Protein AF-A0A929JAZ1-F1 (afdb_monomer_lite)

Sequence (199 aa):
QKKNCSIKEEVPELFFTPDLMGYGWVFRKGDYLNIGLGREDKSKLSTHVKAFCQYLTEQGKIPSDITAKYNGHAYLLYNHAVRQMVADNVLLIGDSAGLAYPQSGEGIRPAIESAILAADVIRDCAGTYSSDTLQAYNEAMELRFGKRLPGPDTMERLPMFVKRIFASQLMKTHWFTKNVVTDKWFLQTHQKPMPAIDT

Radius of gyration: 19.96 Å; chains: 1; bounding box: 44×39×53 Å

Foldseek 3Di:
DPPQAPDDQVDKDWAADLLNQWIWIWHDDPVDIDTAIDGPDPPPRVVVSVVVVVVCCVVSNDPPPDPDDDDDDDFAAQLRDCDPQAAQVGGDAFRRRRHQHPQHSDTPQRRVVLVVLQVVLVVVCVPGRGRVSSVVSVVVCCVQVNDNDRDDDPVSPDDSVVVSVVVVVLVVDPCCCPVPVPCCRPVVVVHDDDDDDPD

Structure (mmCIF, N/CA/C/O backbone):
data_AF-A0A929JAZ1-F1
#
_entry.id   AF-A0A929JAZ1-F1
#
loop_
_atom_site.group_PDB
_atom_site.id
_atom_site.type_symbol
_atom_site.label_atom_id
_atom_site.label_alt_id
_atom_site.label_comp_id
_atom_site.label_asym_id
_atom_site.label_entity_id
_atom_site.label_seq_id
_atom_site.pdbx_PDB_ins_code
_atom_site.Cartn_x
_atom_site.Cartn_y
_atom_site.Cartn_z
_atom_site.occupancy
_atom_site.B_iso_or_equiv
_atom_site.auth_seq_id
_atom_site.auth_comp_id
_atom_site.auth_asym_id
_atom_site.auth_atom_id
_atom_site.pdbx_PDB_model_num
ATOM 1 N N . GLN A 1 1 ? -17.621 -20.096 13.700 1.00 57.03 1 GLN A N 1
ATOM 2 C CA . GLN A 1 1 ? -17.411 -18.654 13.426 1.00 57.03 1 GLN A CA 1
ATOM 3 C C . GLN A 1 1 ? -18.703 -17.870 13.114 1.00 57.03 1 GLN A C 1
ATOM 5 O O . GLN A 1 1 ? -18.806 -16.733 13.551 1.00 57.03 1 GLN A O 1
ATOM 10 N N . LYS A 1 2 ? -19.729 -18.443 12.452 1.00 56.00 2 LYS A N 1
ATOM 11 C CA . LYS A 1 2 ? -20.962 -17.717 12.047 1.00 56.00 2 LYS A CA 1
ATOM 12 C C . LYS A 1 2 ? -21.822 -17.118 13.179 1.00 56.00 2 LYS A C 1
ATOM 14 O O . LYS A 1 2 ? -22.400 -16.056 12.988 1.00 56.00 2 LYS A O 1
ATOM 19 N N . LYS A 1 3 ? -21.939 -17.785 14.338 1.00 59.84 3 LYS A N 1
ATOM 20 C CA . LYS A 1 3 ? -22.991 -17.461 15.327 1.00 59.84 3 LYS A CA 1
ATOM 21 C C . LYS A 1 3 ? -22.833 -16.120 16.061 1.00 59.84 3 LYS A C 1
ATOM 23 O O . LYS A 1 3 ? -23.845 -15.630 16.529 1.00 59.84 3 LYS A O 1
ATOM 28 N N . ASN A 1 4 ? -21.647 -15.503 16.091 1.00 70.69 4 ASN A N 1
ATOM 29 C CA . ASN A 1 4 ? -21.378 -14.278 16.869 1.00 70.69 4 ASN A CA 1
ATOM 30 C C . ASN A 1 4 ? -20.487 -13.257 16.121 1.00 70.69 4 ASN A C 1
ATOM 32 O O . ASN A 1 4 ? -19.682 -12.568 16.739 1.00 70.69 4 ASN A O 1
ATOM 36 N N . CYS A 1 5 ? -20.572 -13.180 14.788 1.00 82.19 5 CYS A N 1
ATOM 37 C CA . CYS A 1 5 ? -19.839 -12.172 14.012 1.00 82.19 5 CYS A CA 1
ATOM 38 C C . CYS A 1 5 ? -20.790 -11.080 13.509 1.00 82.19 5 CYS A C 1
ATOM 40 O O . CYS A 1 5 ? -21.692 -11.366 12.718 1.00 82.19 5 CYS A O 1
ATOM 42 N N . SER A 1 6 ? -20.569 -9.838 13.948 1.00 89.50 6 SER A N 1
ATOM 43 C CA . SER A 1 6 ? -21.376 -8.674 13.549 1.00 89.50 6 SER A CA 1
ATOM 44 C C . SER A 1 6 ? -20.885 -7.988 12.268 1.00 89.50 6 SER A C 1
ATOM 46 O O . SER A 1 6 ? -21.604 -7.158 11.712 1.00 89.50 6 SER A O 1
ATOM 48 N N . ILE A 1 7 ? -19.703 -8.361 11.764 1.00 90.00 7 ILE A N 1
ATOM 49 C CA . ILE A 1 7 ? -19.150 -7.840 10.507 1.00 90.00 7 ILE A CA 1
ATOM 50 C C . ILE A 1 7 ? -20.021 -8.295 9.333 1.00 90.00 7 ILE A C 1
ATOM 52 O O . ILE A 1 7 ? -20.346 -9.483 9.209 1.00 90.00 7 ILE A O 1
ATOM 56 N N . LYS A 1 8 ? -20.386 -7.352 8.461 1.00 90.75 8 LYS A N 1
ATOM 57 C CA . LYS A 1 8 ? -21.150 -7.609 7.232 1.00 90.75 8 LYS A CA 1
ATOM 58 C C . LYS A 1 8 ? -20.209 -8.029 6.101 1.00 90.75 8 LYS A C 1
ATOM 60 O O . LYS A 1 8 ? -19.094 -7.537 6.016 1.00 90.75 8 LYS A O 1
ATOM 65 N N . GLU A 1 9 ? -20.666 -8.915 5.220 1.00 87.81 9 GLU A N 1
ATOM 66 C CA . GLU A 1 9 ? -19.857 -9.415 4.090 1.00 87.81 9 GLU A CA 1
ATOM 67 C C . GLU A 1 9 ? -19.545 -8.323 3.058 1.00 87.81 9 GLU A C 1
ATOM 69 O O . GLU A 1 9 ? -18.425 -8.227 2.573 1.00 87.81 9 GLU A O 1
ATOM 74 N N . GLU A 1 10 ? -20.508 -7.440 2.808 1.00 87.62 10 GLU A N 1
ATOM 75 C CA . GLU A 1 10 ? -20.411 -6.338 1.839 1.00 87.62 10 GLU A CA 1
ATOM 76 C C . GLU A 1 10 ? -19.551 -5.157 2.325 1.00 87.62 10 GLU A C 1
ATOM 78 O O . GLU A 1 10 ? -19.227 -4.260 1.550 1.00 87.62 10 GLU A O 1
ATOM 83 N N . VAL A 1 11 ? -19.227 -5.094 3.624 1.00 90.31 11 VAL A N 1
ATOM 84 C CA . VAL A 1 11 ? -18.635 -3.895 4.235 1.00 90.31 11 VAL A CA 1
ATOM 85 C C . VAL A 1 11 ? -17.364 -4.254 5.000 1.00 90.31 11 VAL A C 1
ATOM 87 O O . VAL A 1 11 ? -17.442 -4.687 6.152 1.00 90.31 11 VAL A O 1
ATOM 90 N N . PRO A 1 12 ? -16.187 -4.038 4.388 1.00 91.56 12 PRO A N 1
ATOM 91 C CA . PRO A 1 12 ? -14.914 -4.035 5.092 1.00 91.56 12 PRO A CA 1
ATOM 92 C C . PRO A 1 12 ? -14.934 -3.072 6.282 1.00 91.56 12 PRO A C 1
ATOM 94 O O . PRO A 1 12 ? -15.288 -1.903 6.129 1.00 91.56 12 PRO A O 1
ATOM 97 N N . GLU A 1 13 ? -14.511 -3.534 7.458 1.00 94.06 13 GLU A N 1
ATOM 98 C CA . GLU A 1 13 ? -14.330 -2.656 8.616 1.00 94.06 13 GLU A CA 1
ATOM 99 C C . GLU A 1 13 ? -12.845 -2.357 8.841 1.00 94.06 13 GLU A C 1
ATOM 101 O O . GLU A 1 13 ? -12.011 -3.266 8.867 1.00 94.06 13 GLU A O 1
ATOM 106 N N . LEU A 1 14 ? -12.523 -1.072 9.016 1.00 93.50 14 LEU A N 1
ATOM 107 C CA . LEU A 1 14 ? -11.174 -0.563 9.261 1.00 93.50 14 LEU A CA 1
ATOM 108 C C . LEU A 1 14 ? -11.098 0.073 10.654 1.00 93.50 14 LEU A C 1
ATOM 110 O O . LEU A 1 14 ? -11.978 0.839 11.048 1.00 93.50 14 LEU A O 1
ATOM 114 N N . PHE A 1 15 ? -10.024 -0.216 11.385 1.00 93.19 15 PHE A N 1
ATOM 115 C CA . PHE A 1 15 ? -9.827 0.170 12.782 1.00 93.19 15 PHE A CA 1
ATOM 116 C C . PHE A 1 15 ? -8.476 0.864 12.954 1.00 93.19 15 PHE A C 1
ATOM 118 O O . PHE A 1 15 ? -7.440 0.213 13.049 1.00 93.19 15 PHE A O 1
ATOM 125 N N . PHE A 1 16 ? -8.468 2.192 13.011 1.00 90.62 16 PHE A N 1
ATOM 126 C CA . PHE A 1 16 ? -7.230 2.959 13.176 1.00 90.62 16 PHE A CA 1
ATOM 127 C C . PHE A 1 16 ? -6.675 2.839 14.595 1.00 90.62 16 PHE A C 1
ATOM 129 O O . PHE A 1 16 ? -7.421 2.903 15.575 1.00 90.62 16 PHE A O 1
ATOM 136 N N . THR A 1 17 ? -5.356 2.680 14.716 1.00 88.44 17 THR A N 1
ATOM 137 C CA . THR A 1 17 ? -4.719 2.557 16.027 1.00 88.44 17 THR A CA 1
ATOM 138 C C . THR A 1 17 ? -4.684 3.918 16.745 1.00 88.44 17 THR A C 1
ATOM 140 O O . THR A 1 17 ? -4.466 4.952 16.110 1.00 88.44 17 THR A O 1
ATOM 143 N N . PRO A 1 18 ? -4.855 3.975 18.081 1.00 83.94 18 PRO A N 1
ATOM 144 C CA . PRO A 1 18 ? -4.857 5.247 18.822 1.00 83.94 18 PRO A CA 1
ATOM 145 C C . PRO A 1 18 ? -3.535 6.032 18.786 1.00 83.94 18 PRO A C 1
ATOM 147 O O . PRO A 1 18 ? -3.503 7.218 19.132 1.00 83.94 18 PRO A O 1
ATOM 150 N N . ASP A 1 19 ? -2.437 5.358 18.448 1.00 84.69 19 ASP A N 1
ATOM 151 C CA . ASP A 1 19 ? -1.101 5.927 18.252 1.00 84.69 19 ASP A CA 1
ATOM 152 C C . ASP A 1 19 ? -0.867 6.417 16.812 1.00 84.69 19 ASP A C 1
ATOM 154 O O . ASP A 1 19 ? 0.155 7.050 16.561 1.00 84.69 19 ASP A O 1
ATOM 158 N N . LEU A 1 20 ? -1.826 6.188 15.901 1.00 83.50 20 LEU A N 1
ATOM 159 C CA . LEU A 1 20 ? -1.768 6.524 14.474 1.00 83.50 20 LEU A CA 1
ATOM 160 C C . LEU A 1 20 ? -0.591 5.884 13.728 1.00 83.50 20 LEU A C 1
ATOM 162 O O . LEU A 1 20 ? -0.208 6.363 12.667 1.00 83.50 20 LEU A O 1
ATOM 166 N N . MET A 1 21 ? -0.025 4.807 14.273 1.00 84.44 21 MET A N 1
ATOM 167 C CA . MET A 1 21 ? 1.073 4.075 13.637 1.00 84.44 21 MET A CA 1
ATOM 168 C C . MET A 1 21 ? 0.594 3.019 12.640 1.00 84.44 21 MET A C 1
ATOM 170 O O . MET A 1 21 ? 1.414 2.325 12.043 1.00 84.44 21 MET A O 1
ATOM 174 N N . GLY A 1 22 ? -0.721 2.856 12.489 1.00 88.25 22 GLY A N 1
ATOM 175 C CA . GLY A 1 22 ? -1.301 1.906 11.560 1.00 88.25 22 GLY A CA 1
ATOM 176 C C . GLY A 1 22 ? -2.808 1.746 11.713 1.00 88.25 22 GLY A C 1
ATOM 177 O O . GLY A 1 22 ? -3.500 2.553 12.343 1.00 88.25 22 GLY A O 1
ATOM 178 N N . TYR A 1 23 ? -3.326 0.672 11.132 1.00 92.44 23 TYR A N 1
ATOM 179 C CA . TYR A 1 23 ? -4.733 0.313 11.228 1.00 92.44 23 TYR A CA 1
ATOM 180 C C . TYR A 1 23 ? -4.920 -1.200 11.079 1.00 92.44 23 TYR A C 1
ATOM 182 O O . TYR A 1 23 ? -4.142 -1.901 10.425 1.00 92.44 23 TYR A O 1
ATOM 190 N N . GLY A 1 24 ? -5.949 -1.714 11.741 1.00 93.81 24 GLY A N 1
ATOM 191 C CA . GLY A 1 24 ? -6.433 -3.074 11.593 1.00 93.81 24 GLY A CA 1
ATOM 192 C C . GLY A 1 24 ? -7.593 -3.146 10.618 1.00 93.81 24 GLY A C 1
ATOM 193 O O . GLY A 1 24 ? -8.282 -2.155 10.373 1.00 93.81 24 GLY A O 1
ATOM 194 N N . TRP A 1 25 ? -7.834 -4.329 10.075 1.00 94.69 25 TRP A N 1
ATOM 195 C CA . TRP A 1 25 ? -8.965 -4.579 9.195 1.00 94.69 25 TRP A CA 1
ATOM 196 C C . TRP A 1 25 ? -9.649 -5.893 9.541 1.00 94.69 25 TRP A C 1
ATOM 198 O O . TRP A 1 25 ? -9.024 -6.825 10.056 1.00 94.69 25 TRP A O 1
ATOM 208 N N . VAL A 1 26 ? -10.941 -5.958 9.228 1.00 93.75 26 VAL A N 1
ATOM 209 C CA . VAL A 1 26 ? -11.717 -7.195 9.243 1.00 93.75 26 VAL A CA 1
ATOM 210 C C . VAL A 1 26 ? -12.550 -7.269 7.971 1.00 93.75 26 VAL A C 1
ATOM 212 O O . VAL A 1 26 ? -13.460 -6.466 7.767 1.00 93.75 26 VAL A O 1
ATOM 215 N N . PHE A 1 27 ? -12.244 -8.245 7.116 1.00 92.69 27 PHE A N 1
ATOM 216 C CA . PHE A 1 27 ? -13.017 -8.538 5.909 1.00 92.69 27 PHE A CA 1
ATOM 217 C C . PHE A 1 27 ? -13.712 -9.881 6.074 1.00 92.69 27 PHE A C 1
ATOM 219 O O . PHE A 1 27 ? -13.056 -10.905 6.289 1.00 92.69 27 PHE A O 1
ATOM 226 N N . ARG A 1 28 ? -15.038 -9.892 5.950 1.00 91.12 28 ARG A N 1
ATOM 227 C CA . ARG A 1 28 ? -15.813 -11.128 6.002 1.00 91.12 28 ARG A CA 1
ATOM 228 C C . ARG A 1 28 ? -16.025 -11.676 4.595 1.00 91.12 28 ARG A C 1
ATOM 230 O O . ARG A 1 28 ? -16.487 -10.966 3.713 1.00 91.12 28 ARG A O 1
ATOM 237 N N . LYS A 1 29 ? -15.677 -12.947 4.405 1.00 89.06 29 LYS A N 1
ATOM 238 C CA . LYS A 1 29 ? -15.797 -13.692 3.147 1.00 89.06 29 LYS A CA 1
ATOM 239 C C . LYS A 1 29 ? -16.598 -14.965 3.413 1.00 89.06 29 LYS A C 1
ATOM 241 O O . LYS A 1 29 ? -16.018 -16.017 3.685 1.00 89.06 29 LYS A O 1
ATOM 246 N N . GLY A 1 30 ? -17.926 -14.851 3.409 1.00 86.31 30 GLY A N 1
ATOM 247 C CA . GLY A 1 30 ? -18.819 -15.936 3.812 1.00 86.31 30 GLY A CA 1
ATOM 248 C C . GLY A 1 30 ? -18.533 -16.402 5.243 1.00 86.31 30 GLY A C 1
ATOM 249 O O . GLY A 1 30 ? -18.699 -15.656 6.211 1.00 86.31 30 GLY A O 1
ATOM 250 N N . ASP A 1 31 ? -18.057 -17.642 5.363 1.00 84.19 31 ASP A N 1
ATOM 251 C CA . ASP A 1 31 ? -17.715 -18.279 6.641 1.00 84.19 31 ASP A CA 1
ATOM 252 C C . ASP A 1 31 ? -16.282 -17.998 7.127 1.00 84.19 31 ASP A C 1
ATOM 254 O O . ASP A 1 31 ? -15.897 -18.479 8.194 1.00 84.19 31 ASP A O 1
ATOM 258 N N . TYR A 1 32 ? -15.511 -17.199 6.385 1.00 85.69 32 TYR A N 1
ATOM 259 C CA . TYR A 1 32 ? -14.135 -16.839 6.716 1.00 85.69 32 TYR A CA 1
ATOM 260 C C . TYR A 1 32 ? -14.007 -15.369 7.117 1.00 85.69 32 TYR A C 1
ATOM 262 O O . TYR A 1 32 ? -14.629 -14.482 6.528 1.00 85.69 32 TYR A O 1
ATOM 270 N N . LEU A 1 33 ? -13.131 -15.101 8.086 1.00 89.06 33 LEU A N 1
ATOM 271 C CA . LEU A 1 33 ? -12.704 -13.753 8.452 1.00 89.06 33 LEU A CA 1
ATOM 272 C C . LEU A 1 33 ? -11.235 -13.563 8.085 1.00 89.06 33 LEU A C 1
ATOM 274 O O . LEU A 1 33 ? -10.371 -14.319 8.525 1.00 89.06 33 LEU A O 1
ATOM 278 N N . ASN A 1 34 ? -10.953 -12.529 7.301 1.00 91.00 34 ASN A N 1
ATOM 279 C CA . ASN A 1 34 ? -9.605 -12.019 7.125 1.00 91.00 34 ASN A CA 1
ATOM 280 C C . ASN A 1 34 ? -9.405 -10.878 8.125 1.00 91.00 34 ASN A C 1
ATOM 282 O O . ASN A 1 34 ? -10.027 -9.826 7.994 1.00 91.00 34 ASN A O 1
ATOM 286 N N . ILE A 1 35 ? -8.582 -11.128 9.140 1.00 91.25 35 ILE A N 1
ATOM 287 C CA . ILE A 1 35 ? -8.265 -10.174 10.202 1.00 91.25 35 ILE A CA 1
ATOM 288 C C . ILE A 1 35 ? -6.777 -9.880 10.112 1.00 91.25 35 ILE A C 1
ATOM 290 O O . ILE A 1 35 ? -5.963 -10.807 10.088 1.00 91.25 35 ILE A O 1
ATOM 294 N N . GLY A 1 36 ? -6.417 -8.605 10.103 1.00 91.06 36 GLY A N 1
ATOM 295 C CA . GLY A 1 36 ? -5.020 -8.210 10.115 1.00 91.06 36 GLY A CA 1
ATOM 296 C C . GLY A 1 36 ? -4.799 -6.833 10.710 1.00 91.06 36 GLY A C 1
ATOM 297 O O . GLY A 1 36 ? -5.740 -6.112 11.039 1.00 91.06 36 GLY A O 1
ATOM 298 N N . LEU A 1 37 ? -3.523 -6.514 10.894 1.00 90.94 37 LEU A N 1
ATOM 299 C CA . LEU A 1 37 ? -3.046 -5.259 11.449 1.00 90.94 37 LEU A CA 1
ATOM 300 C C . LEU A 1 37 ? -1.766 -4.866 10.719 1.00 90.94 37 LEU A C 1
ATOM 302 O O . LEU A 1 37 ? -0.788 -5.613 10.745 1.00 90.94 37 LEU A O 1
ATOM 306 N N . GLY A 1 38 ? -1.786 -3.699 10.083 1.00 89.31 38 GLY A N 1
ATOM 307 C CA . GLY A 1 38 ? -0.624 -3.089 9.446 1.00 89.31 38 GLY A CA 1
ATOM 308 C C . GLY A 1 38 ? -0.142 -1.930 10.301 1.00 89.31 38 GLY A C 1
ATOM 309 O O . GLY A 1 38 ? -0.962 -1.126 10.743 1.00 89.31 38 GLY A O 1
ATOM 310 N N . ARG A 1 39 ? 1.164 -1.866 10.571 1.00 88.19 39 ARG A N 1
ATOM 311 C CA . ARG A 1 39 ? 1.800 -0.789 11.339 1.00 88.19 39 ARG A CA 1
ATOM 312 C C . ARG A 1 39 ? 3.203 -0.505 10.809 1.00 88.19 39 ARG A C 1
ATOM 314 O O . ARG A 1 39 ? 3.853 -1.406 10.282 1.00 88.19 39 ARG A O 1
ATOM 321 N N . GLU A 1 40 ? 3.669 0.728 10.980 1.00 81.06 40 GLU A N 1
ATOM 322 C CA . GLU A 1 40 ? 5.019 1.148 10.577 1.00 81.06 40 GLU A CA 1
ATOM 323 C C . GLU A 1 40 ? 6.110 0.717 11.574 1.00 81.06 40 GLU A C 1
ATOM 325 O O . GLU A 1 40 ? 7.275 0.551 11.199 1.00 81.06 40 GLU A O 1
ATOM 330 N N . ASP A 1 41 ? 5.761 0.498 12.848 1.00 79.75 41 ASP A N 1
ATOM 331 C CA . ASP A 1 41 ? 6.710 0.015 13.845 1.00 79.75 41 ASP A CA 1
ATOM 332 C C . ASP A 1 41 ? 6.951 -1.494 13.737 1.00 79.75 41 ASP A C 1
ATOM 334 O O . ASP A 1 41 ? 6.051 -2.330 13.726 1.00 79.75 41 ASP A O 1
ATOM 338 N N . LYS A 1 42 ? 8.231 -1.872 13.719 1.00 67.19 42 LYS A N 1
ATOM 339 C CA . LYS A 1 42 ? 8.645 -3.281 13.616 1.00 67.19 42 LYS A CA 1
ATOM 340 C C . LYS A 1 42 ? 8.582 -4.027 14.953 1.00 67.19 42 LYS A C 1
ATOM 342 O O . LYS A 1 42 ? 8.810 -5.235 15.001 1.00 67.19 42 LYS A O 1
ATOM 347 N N . SER A 1 43 ? 8.327 -3.330 16.060 1.00 73.38 43 SER A N 1
ATOM 348 C CA . SER A 1 43 ? 8.405 -3.924 17.392 1.00 73.38 43 SER A CA 1
ATOM 349 C C . SER A 1 43 ? 7.095 -4.592 17.793 1.00 73.38 43 SER A C 1
ATOM 351 O O . SER A 1 43 ? 6.037 -3.981 17.721 1.00 73.38 43 SER A O 1
ATOM 353 N N . LYS A 1 44 ? 7.173 -5.828 18.301 1.00 79.69 44 LYS A N 1
ATOM 354 C CA . LYS A 1 44 ? 6.059 -6.509 18.988 1.00 79.69 44 LYS A CA 1
ATOM 355 C C . LYS A 1 44 ? 4.764 -6.624 18.160 1.00 79.69 44 LYS A C 1
ATOM 357 O O . LYS A 1 44 ? 3.677 -6.647 18.735 1.00 79.69 44 LYS A O 1
ATOM 362 N N . LEU A 1 45 ? 4.859 -6.758 16.832 1.00 83.50 45 LEU A N 1
ATOM 363 C CA . LEU A 1 45 ? 3.686 -6.860 15.949 1.00 83.50 45 LEU A CA 1
ATOM 364 C C . LEU A 1 45 ? 2.711 -7.965 16.389 1.00 83.50 45 LEU A C 1
ATOM 366 O O . LEU A 1 45 ? 1.505 -7.743 16.428 1.00 83.50 45 LEU A O 1
ATOM 370 N N . SER A 1 46 ? 3.222 -9.125 16.809 1.00 84.06 46 SER A N 1
ATOM 371 C CA . SER A 1 46 ? 2.399 -10.220 17.343 1.00 84.06 46 SER A CA 1
ATOM 372 C C . SER A 1 46 ? 1.594 -9.814 18.583 1.00 84.06 46 SER A C 1
ATOM 374 O O . SER A 1 46 ? 0.425 -10.179 18.708 1.00 84.06 46 SER A O 1
ATOM 376 N N . THR A 1 47 ? 2.181 -9.018 19.480 1.00 87.69 47 THR A N 1
ATOM 377 C CA . THR A 1 47 ? 1.495 -8.461 20.652 1.00 87.69 47 THR A CA 1
ATOM 378 C C . THR A 1 47 ? 0.395 -7.491 20.236 1.00 87.69 47 THR A C 1
ATOM 380 O O . THR A 1 47 ? -0.709 -7.567 20.772 1.00 87.69 47 THR A O 1
ATOM 383 N N . HIS A 1 48 ? 0.658 -6.616 19.262 1.00 89.25 48 HIS A N 1
ATOM 384 C CA . HIS A 1 48 ? -0.343 -5.676 18.755 1.00 89.25 48 HIS A CA 1
ATOM 385 C C . HIS A 1 48 ? -1.507 -6.390 18.056 1.00 89.25 48 HIS A C 1
ATOM 387 O O . HIS A 1 48 ? -2.662 -6.056 18.311 1.00 89.25 48 HIS A O 1
ATOM 393 N N . VAL A 1 49 ? -1.226 -7.417 17.249 1.00 89.50 49 VAL A N 1
ATOM 394 C CA . VAL A 1 49 ? -2.256 -8.262 16.621 1.00 89.50 49 VAL A CA 1
ATOM 395 C C . VAL A 1 49 ? -3.108 -8.951 17.686 1.00 89.50 49 VAL A C 1
ATOM 397 O O . VAL A 1 49 ? -4.335 -8.929 17.599 1.00 89.50 49 VAL A O 1
ATOM 400 N N . LYS A 1 50 ? -2.484 -9.511 18.733 1.00 88.94 50 LYS A N 1
ATOM 401 C CA . LYS A 1 50 ? -3.209 -10.149 19.841 1.00 88.94 50 LYS A CA 1
ATOM 402 C C . LYS A 1 50 ? -4.119 -9.157 20.572 1.00 88.94 50 LYS A C 1
ATOM 404 O O . LYS A 1 50 ? -5.283 -9.472 20.806 1.00 88.94 50 LYS A O 1
ATOM 409 N N . ALA A 1 51 ? -3.614 -7.962 20.884 1.00 90.69 51 ALA A N 1
ATOM 410 C CA . ALA A 1 51 ? -4.398 -6.904 21.521 1.00 90.69 51 ALA A CA 1
ATOM 411 C C . ALA A 1 51 ? -5.571 -6.446 20.639 1.00 90.69 51 ALA A C 1
ATOM 413 O O . ALA A 1 51 ? -6.676 -6.247 21.136 1.00 90.69 51 ALA A O 1
ATOM 414 N N . PHE A 1 52 ? -5.362 -6.340 19.324 1.00 92.56 52 PHE A N 1
ATOM 415 C CA . PHE A 1 52 ? -6.421 -5.994 18.380 1.00 92.56 52 PHE A CA 1
ATOM 416 C C . PHE A 1 52 ? -7.519 -7.066 18.320 1.00 92.56 52 PHE A C 1
ATOM 418 O O . PHE A 1 52 ? -8.701 -6.739 18.379 1.00 92.56 52 PHE A O 1
ATOM 425 N N . CYS A 1 53 ? -7.154 -8.349 18.287 1.00 91.12 53 CYS A N 1
ATOM 426 C CA . CYS A 1 53 ? -8.130 -9.444 18.307 1.00 91.12 53 CYS A CA 1
ATOM 427 C C . CYS A 1 53 ? -8.929 -9.482 19.616 1.00 91.12 53 CYS A C 1
ATOM 429 O O . CYS A 1 53 ? -10.141 -9.707 19.597 1.00 91.12 53 CYS A O 1
ATOM 431 N N . GLN A 1 54 ? -8.264 -9.230 20.747 1.00 91.50 54 GLN A N 1
ATOM 432 C CA . GLN A 1 54 ? -8.931 -9.108 22.040 1.00 91.50 54 GLN A CA 1
ATOM 433 C C . GLN A 1 54 ? -9.943 -7.956 22.023 1.00 91.50 54 GLN A C 1
ATOM 435 O O . GLN A 1 54 ? -11.106 -8.175 22.348 1.00 91.50 54 GLN A O 1
ATOM 440 N N . TYR A 1 55 ? -9.539 -6.776 21.545 1.00 93.50 55 TYR A N 1
ATOM 441 C CA . TYR A 1 55 ? -10.437 -5.633 21.376 1.00 93.50 55 TYR A CA 1
ATOM 442 C C . TYR A 1 55 ? -11.658 -5.983 20.511 1.00 93.50 55 TYR A C 1
ATOM 444 O O . TYR A 1 55 ? -12.791 -5.744 20.918 1.00 93.50 55 TYR A O 1
ATOM 452 N N . LEU A 1 56 ? -11.465 -6.609 19.345 1.00 93.19 56 LEU A N 1
ATOM 453 C CA . LEU A 1 56 ? -12.576 -7.016 18.477 1.00 93.19 56 LEU A CA 1
ATOM 454 C C . LEU A 1 56 ? -13.533 -8.002 19.168 1.00 93.19 56 LEU A C 1
ATOM 456 O O . LEU A 1 56 ? -14.744 -7.939 18.954 1.00 93.19 56 LEU A O 1
ATOM 460 N N . THR A 1 57 ? -13.004 -8.899 19.999 1.00 92.12 57 THR A N 1
ATOM 461 C CA . THR A 1 57 ? -13.811 -9.853 20.773 1.00 92.12 57 THR A CA 1
ATOM 462 C C . THR A 1 57 ? -14.635 -9.131 21.840 1.00 92.12 57 THR A C 1
ATOM 464 O O . THR A 1 57 ? -15.839 -9.351 21.939 1.00 92.12 57 THR A O 1
ATOM 467 N N . GLU A 1 58 ? -14.014 -8.219 22.595 1.00 92.88 58 GLU A N 1
ATOM 468 C CA . GLU A 1 58 ? -14.675 -7.400 23.623 1.00 92.88 58 GLU A CA 1
ATOM 469 C C . GLU A 1 58 ? -15.772 -6.499 23.035 1.00 92.88 58 GLU A C 1
ATOM 471 O O . GLU A 1 58 ? -16.795 -6.271 23.674 1.00 92.88 58 GLU A O 1
ATOM 476 N N . GLN A 1 59 ? -15.595 -6.031 21.796 1.00 92.69 59 GLN A N 1
ATOM 477 C CA . GLN A 1 59 ? -16.605 -5.261 21.063 1.00 92.69 59 GLN A CA 1
ATOM 478 C C . GLN A 1 59 ? -17.689 -6.130 20.395 1.00 92.69 59 GLN A C 1
ATOM 480 O O . GLN A 1 59 ? -18.554 -5.596 19.700 1.00 92.69 59 GLN A O 1
ATOM 485 N N . GLY A 1 60 ? -17.644 -7.461 20.529 1.00 91.19 60 GLY A N 1
ATOM 486 C CA . GLY A 1 60 ? -18.594 -8.367 19.869 1.00 91.19 60 GLY A CA 1
ATOM 487 C C . GLY A 1 60 ? -18.508 -8.341 18.335 1.00 91.19 60 GLY A C 1
ATOM 488 O O . GLY A 1 60 ? -19.489 -8.613 17.635 1.00 91.19 60 GLY A O 1
ATOM 489 N N . LYS A 1 61 ? -17.346 -7.967 17.786 1.00 91.12 61 LYS A N 1
ATOM 490 C CA . LYS A 1 61 ? -17.088 -7.927 16.338 1.00 91.12 61 LYS A CA 1
ATOM 491 C C . LYS A 1 61 ? -16.775 -9.311 15.790 1.00 91.12 61 LYS A C 1
ATOM 493 O O . LYS A 1 61 ? -17.276 -9.689 14.727 1.00 91.12 61 LYS A O 1
ATOM 498 N N . ILE A 1 62 ? -15.980 -10.072 16.537 1.00 90.31 62 ILE A N 1
ATOM 499 C CA . ILE A 1 62 ? -15.544 -11.416 16.166 1.00 90.31 62 ILE A CA 1
ATOM 500 C C . ILE A 1 62 ? -15.810 -12.418 17.303 1.00 90.31 62 ILE A C 1
ATOM 502 O O . ILE A 1 62 ? -15.850 -12.022 18.468 1.00 90.31 62 ILE A O 1
ATOM 506 N N . PRO A 1 63 ? -15.978 -13.714 16.988 1.00 87.31 63 PRO A N 1
ATOM 507 C CA . PRO A 1 63 ? -16.074 -14.771 17.992 1.00 87.31 63 PRO A CA 1
ATOM 508 C C . PRO A 1 63 ? -14.826 -14.878 18.884 1.00 87.31 63 PRO A C 1
ATOM 510 O O . PRO A 1 63 ? -13.706 -14.678 18.419 1.00 87.31 63 PRO A O 1
ATOM 513 N N . SER A 1 64 ? -15.012 -15.271 20.146 1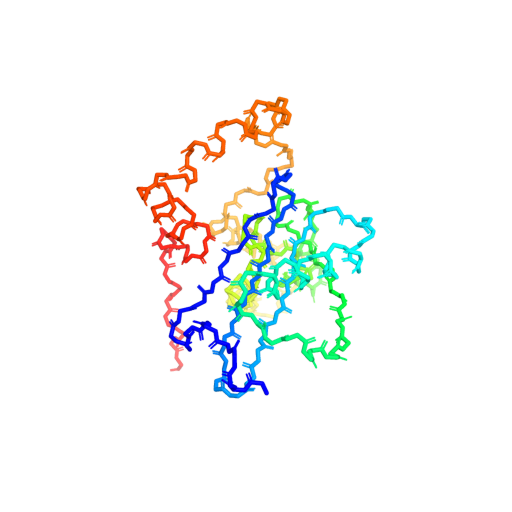.00 83.50 64 SER A N 1
ATOM 514 C CA . SER A 1 64 ? -13.928 -15.452 21.125 1.00 83.50 64 SER A CA 1
ATOM 515 C C . SER A 1 64 ? -13.090 -16.721 20.921 1.00 83.50 64 SER A C 1
ATOM 517 O O . SER A 1 64 ? -12.029 -16.857 21.525 1.00 83.50 64 SER A O 1
ATOM 519 N N . ASP A 1 65 ? -13.538 -17.647 20.070 1.00 78.31 65 ASP A N 1
ATOM 520 C CA . ASP A 1 65 ? -12.914 -18.947 19.798 1.00 78.31 65 ASP A CA 1
ATOM 521 C C . ASP A 1 65 ? -11.941 -18.930 18.600 1.00 78.31 65 ASP A C 1
ATOM 523 O O . ASP A 1 65 ? -11.578 -19.981 18.066 1.00 78.31 65 ASP A O 1
ATOM 527 N N . ILE A 1 66 ? -11.488 -17.751 18.158 1.00 74.75 66 ILE A N 1
ATOM 528 C CA . ILE A 1 66 ? -10.536 -17.634 17.045 1.00 74.75 66 ILE A CA 1
ATOM 529 C C . ILE A 1 66 ? -9.138 -18.082 17.491 1.00 74.75 66 ILE A C 1
ATOM 531 O O . ILE A 1 66 ? -8.437 -17.390 18.224 1.00 74.75 66 ILE A O 1
ATOM 535 N N . THR A 1 67 ? -8.709 -19.237 16.981 1.00 66.62 67 THR A N 1
ATOM 536 C CA . THR A 1 67 ? -7.415 -19.884 17.276 1.00 66.62 67 THR A CA 1
ATOM 537 C C . THR A 1 67 ? -6.414 -19.806 16.114 1.00 66.62 67 THR A C 1
ATOM 539 O O . THR A 1 67 ? -5.434 -20.548 16.070 1.00 66.62 67 THR A O 1
ATOM 542 N N . ALA A 1 68 ? -6.640 -18.905 15.153 1.00 69.38 68 ALA A N 1
ATOM 543 C CA . ALA A 1 68 ? -5.818 -18.805 13.952 1.00 69.38 68 ALA A CA 1
ATOM 544 C C . ALA A 1 68 ? -4.387 -18.317 14.246 1.00 69.38 68 ALA A C 1
ATOM 546 O O . ALA A 1 68 ? -4.161 -17.412 15.053 1.00 69.38 68 ALA A O 1
ATOM 547 N N . LYS A 1 69 ? -3.412 -18.892 13.533 1.00 70.88 69 LYS A N 1
ATOM 548 C CA . LYS A 1 69 ? -2.032 -18.398 13.511 1.00 70.88 69 LYS A CA 1
ATOM 549 C C . LYS A 1 69 ? -1.949 -17.186 12.584 1.00 70.88 69 LYS A C 1
ATOM 551 O O . LYS A 1 69 ? -2.293 -17.283 11.410 1.00 70.88 69 LYS A O 1
ATOM 556 N N . TYR A 1 70 ? -1.454 -16.070 13.105 1.00 75.44 70 TYR A N 1
ATOM 557 C CA . TYR A 1 70 ? -1.221 -14.860 12.322 1.00 75.44 70 TYR A CA 1
ATOM 558 C C . TYR A 1 70 ? 0.183 -14.886 11.719 1.00 75.44 70 TYR A C 1
ATOM 560 O O . TYR A 1 70 ? 1.170 -15.055 12.439 1.00 75.44 70 TYR A O 1
ATOM 568 N N . ASN A 1 71 ? 0.265 -14.716 10.401 1.00 72.31 71 ASN A N 1
ATOM 569 C CA . ASN A 1 71 ? 1.528 -14.578 9.682 1.00 72.31 71 ASN A CA 1
ATOM 570 C C . ASN A 1 71 ? 1.834 -13.090 9.480 1.00 72.31 71 ASN A C 1
ATOM 572 O O . ASN A 1 71 ? 0.940 -12.306 9.163 1.00 72.31 71 ASN A O 1
ATOM 576 N N . GLY A 1 72 ? 3.091 -12.702 9.690 1.00 70.56 72 GLY A N 1
ATOM 577 C CA . GLY A 1 72 ? 3.560 -11.339 9.453 1.00 70.56 72 GLY A CA 1
ATOM 578 C C . GLY A 1 72 ? 4.189 -11.208 8.070 1.00 70.56 72 GLY A C 1
ATOM 579 O O . GLY A 1 72 ? 4.977 -12.064 7.673 1.00 70.56 72 GLY A O 1
ATOM 580 N N . HIS A 1 73 ? 3.879 -10.118 7.373 1.00 73.56 73 HIS A N 1
ATOM 581 C CA . HIS A 1 73 ? 4.484 -9.750 6.095 1.00 73.56 73 HIS A CA 1
ATOM 582 C C . HIS A 1 73 ? 5.022 -8.322 6.200 1.00 73.56 73 HIS A C 1
ATOM 584 O O . HIS A 1 73 ? 4.360 -7.457 6.771 1.00 73.56 73 HIS A O 1
ATOM 590 N N . ALA A 1 74 ? 6.224 -8.082 5.678 1.00 71.06 74 ALA A N 1
ATOM 591 C CA . ALA A 1 74 ? 6.832 -6.758 5.629 1.00 71.06 74 ALA A CA 1
ATOM 592 C C . ALA A 1 74 ? 6.949 -6.314 4.172 1.00 71.06 74 ALA A C 1
ATOM 594 O O . ALA A 1 74 ? 7.390 -7.091 3.328 1.00 71.06 74 ALA A O 1
ATOM 595 N N . TYR A 1 75 ? 6.587 -5.066 3.901 1.00 65.69 75 TYR A N 1
ATOM 596 C CA . TYR A 1 75 ? 6.711 -4.445 2.587 1.00 65.69 75 TYR A CA 1
ATOM 597 C C . TYR A 1 75 ? 7.207 -3.003 2.734 1.00 65.69 75 TYR A C 1
ATOM 599 O O . TYR A 1 75 ? 7.242 -2.448 3.836 1.00 65.69 75 TYR A O 1
ATOM 607 N N . LEU A 1 76 ? 7.671 -2.426 1.626 1.00 68.06 76 LEU A N 1
ATOM 608 C CA . LEU A 1 76 ? 8.198 -1.065 1.571 1.00 68.06 76 LEU A CA 1
ATOM 609 C C . LEU A 1 76 ? 7.135 -0.121 1.011 1.00 68.06 76 LEU A C 1
ATOM 611 O O . LEU A 1 76 ? 6.444 -0.460 0.053 1.00 68.06 76 LEU A O 1
ATOM 615 N N . LEU A 1 77 ? 7.038 1.063 1.609 1.00 73.12 77 LEU A N 1
ATOM 616 C CA . LEU A 1 77 ? 6.127 2.124 1.187 1.00 73.12 77 LEU A CA 1
ATOM 617 C C . LEU A 1 77 ? 6.837 3.064 0.200 1.00 73.12 77 LEU A C 1
ATOM 619 O O . LEU A 1 77 ? 8.024 3.352 0.380 1.00 73.12 77 LEU A O 1
ATOM 623 N N . TYR A 1 78 ? 6.100 3.585 -0.786 1.00 61.75 78 TYR A N 1
ATOM 624 C CA . TYR A 1 78 ? 6.625 4.346 -1.937 1.00 61.75 78 TYR A CA 1
ATOM 625 C C . TYR A 1 78 ? 7.598 5.474 -1.580 1.00 61.75 78 TYR A C 1
ATOM 627 O O . TYR A 1 78 ? 8.651 5.607 -2.204 1.00 61.75 78 TYR A O 1
ATOM 635 N N . ASN A 1 79 ? 7.300 6.243 -0.531 1.00 65.69 79 ASN A N 1
ATOM 636 C CA . ASN A 1 79 ? 8.136 7.373 -0.108 1.00 65.69 79 ASN A CA 1
ATOM 637 C C . ASN A 1 79 ? 9.243 6.991 0.889 1.00 65.69 79 ASN A C 1
ATOM 639 O O . ASN A 1 79 ? 10.106 7.810 1.194 1.00 65.69 79 ASN A O 1
ATOM 643 N N . HIS A 1 80 ? 9.245 5.757 1.397 1.00 62.97 80 HIS A N 1
ATOM 644 C CA . HIS A 1 80 ? 10.176 5.310 2.436 1.00 62.97 80 HIS A CA 1
ATOM 645 C C . HIS A 1 80 ? 11.374 4.521 1.890 1.00 62.97 80 HIS A C 1
ATOM 647 O O . HIS A 1 80 ? 12.311 4.244 2.639 1.00 62.97 80 HIS A O 1
ATOM 653 N N . ALA A 1 81 ? 11.379 4.167 0.601 1.00 62.91 81 ALA A N 1
ATOM 654 C CA . ALA A 1 81 ? 12.491 3.463 -0.030 1.00 62.91 81 ALA A CA 1
ATOM 655 C C . ALA A 1 81 ? 12.731 3.946 -1.469 1.00 62.91 81 ALA A C 1
ATOM 657 O O . ALA A 1 81 ? 12.102 3.475 -2.415 1.00 62.91 81 ALA A O 1
ATOM 658 N N . VAL A 1 82 ? 13.705 4.843 -1.653 1.00 70.50 82 VAL A N 1
ATOM 659 C CA . VAL A 1 82 ? 14.195 5.195 -2.992 1.00 70.50 82 VAL A CA 1
ATOM 660 C C . VAL A 1 82 ? 15.028 4.024 -3.512 1.00 70.50 82 VAL A C 1
ATOM 662 O O . VAL A 1 82 ? 16.170 3.826 -3.102 1.00 70.50 82 VAL A O 1
ATOM 665 N N . ARG A 1 83 ? 14.431 3.207 -4.383 1.00 81.12 83 ARG A N 1
ATOM 666 C CA . ARG A 1 83 ? 15.126 2.122 -5.086 1.00 81.12 83 ARG A CA 1
ATOM 667 C C . ARG A 1 83 ? 15.476 2.537 -6.503 1.00 81.12 83 ARG A C 1
ATOM 669 O O . ARG A 1 83 ? 14.650 3.146 -7.183 1.00 81.12 83 ARG A O 1
ATOM 676 N N . GLN A 1 84 ? 16.665 2.144 -6.949 1.00 87.75 84 GLN A N 1
ATOM 677 C CA . GLN A 1 84 ? 17.009 2.154 -8.364 1.00 87.75 84 GLN A CA 1
ATOM 678 C C . GLN A 1 84 ? 16.135 1.110 -9.066 1.00 87.75 84 GLN A C 1
ATOM 680 O O . GLN A 1 84 ? 16.291 -0.087 -8.838 1.00 87.75 84 GLN A O 1
ATOM 685 N N . MET A 1 85 ? 15.163 1.575 -9.853 1.00 91.88 85 MET A N 1
ATOM 686 C CA . MET A 1 85 ? 14.189 0.705 -10.520 1.00 91.88 85 MET A CA 1
ATOM 687 C C . MET A 1 85 ? 14.662 0.200 -11.883 1.00 91.88 85 MET A C 1
ATOM 689 O O . MET A 1 85 ? 14.046 -0.715 -12.415 1.00 91.88 85 MET A O 1
ATOM 693 N N . VAL A 1 86 ? 15.726 0.793 -12.429 1.00 95.25 86 VAL A N 1
ATOM 694 C CA . VAL A 1 86 ? 16.236 0.544 -13.780 1.00 95.25 86 VAL A CA 1
ATOM 695 C C . VAL A 1 86 ? 17.726 0.210 -13.717 1.00 95.25 86 VAL A C 1
ATOM 697 O O . VAL A 1 86 ? 18.501 0.918 -13.068 1.00 95.25 86 VAL A O 1
ATOM 700 N N . ALA A 1 87 ? 18.120 -0.854 -14.409 1.00 95.12 87 ALA A N 1
ATOM 701 C CA . ALA A 1 87 ? 19.502 -1.184 -14.749 1.00 95.12 87 ALA A CA 1
ATOM 702 C C . ALA A 1 87 ? 19.521 -1.928 -16.097 1.00 95.12 87 ALA A C 1
ATOM 704 O O . ALA A 1 87 ? 18.461 -2.237 -16.641 1.00 95.12 87 ALA A O 1
ATOM 705 N N . ASP A 1 88 ? 20.706 -2.231 -16.631 1.00 95.62 88 ASP A N 1
ATOM 706 C CA . ASP A 1 88 ? 20.820 -3.002 -17.874 1.00 95.62 88 ASP A CA 1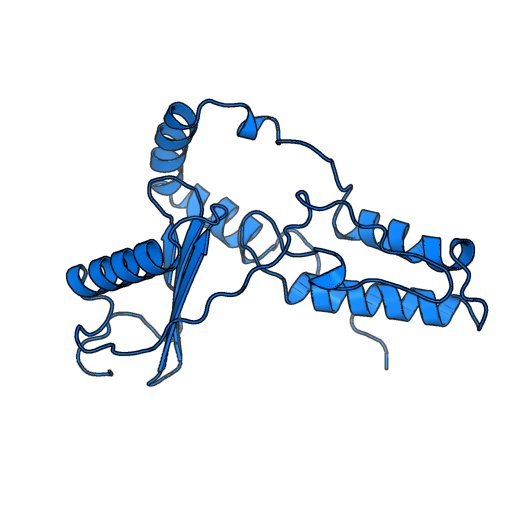
ATOM 707 C C . ASP A 1 88 ? 20.046 -4.322 -17.767 1.00 95.62 88 ASP A C 1
ATOM 709 O O . ASP A 1 88 ? 20.314 -5.147 -16.892 1.00 95.62 88 ASP A O 1
ATOM 713 N N . ASN A 1 89 ? 19.094 -4.523 -18.679 1.00 96.06 89 ASN A N 1
ATOM 714 C CA . ASN A 1 89 ? 18.203 -5.682 -18.753 1.00 96.06 89 ASN A CA 1
ATOM 715 C C . ASN A 1 89 ? 17.334 -5.921 -17.498 1.00 96.06 89 ASN A C 1
ATOM 717 O O . ASN A 1 89 ? 16.831 -7.030 -17.308 1.00 96.06 89 ASN A O 1
ATOM 721 N N . VAL A 1 90 ? 17.149 -4.920 -16.627 1.00 96.31 90 VAL A N 1
ATOM 722 C CA . VAL A 1 90 ? 16.428 -5.078 -15.354 1.00 96.31 90 VAL A CA 1
ATOM 723 C C . VAL A 1 90 ? 15.464 -3.919 -15.103 1.00 96.31 90 VAL A C 1
ATOM 725 O O . VAL A 1 90 ? 15.858 -2.753 -15.098 1.00 96.31 90 VAL A O 1
ATOM 728 N N . LEU A 1 91 ? 14.213 -4.268 -14.783 1.00 96.94 91 LEU A N 1
ATOM 729 C CA . LEU A 1 91 ? 13.191 -3.367 -14.248 1.00 96.94 91 LEU A CA 1
ATOM 730 C C . LEU A 1 91 ? 12.619 -3.922 -12.935 1.00 96.94 91 LEU A C 1
ATOM 732 O O . LEU A 1 91 ? 12.346 -5.118 -12.828 1.00 96.94 91 LEU A O 1
ATOM 736 N N . LEU A 1 92 ? 12.398 -3.054 -11.946 1.00 95.88 92 LEU A N 1
ATOM 737 C CA . LEU A 1 92 ? 11.669 -3.392 -10.718 1.00 95.88 92 LEU A CA 1
ATOM 738 C C . LEU A 1 92 ? 10.207 -2.946 -10.808 1.00 95.88 92 LEU A C 1
ATOM 740 O O . LEU A 1 92 ? 9.918 -1.806 -11.175 1.00 95.88 92 LEU A O 1
ATOM 744 N N . ILE A 1 93 ? 9.294 -3.816 -10.374 1.00 96.31 93 ILE A N 1
ATOM 745 C CA . ILE A 1 93 ? 7.841 -3.574 -10.331 1.00 96.31 93 ILE A CA 1
ATOM 746 C C . ILE A 1 93 ? 7.262 -3.923 -8.952 1.00 96.31 93 ILE A C 1
ATOM 748 O O . ILE A 1 93 ? 7.880 -4.659 -8.173 1.00 96.31 93 ILE A O 1
ATOM 752 N N . GLY A 1 94 ? 6.073 -3.409 -8.636 1.00 94.00 94 GLY A N 1
ATOM 753 C CA . GLY A 1 94 ? 5.339 -3.726 -7.402 1.00 94.00 94 GLY A CA 1
ATOM 754 C C . GLY A 1 94 ? 6.161 -3.588 -6.117 1.00 94.00 94 GLY A C 1
ATOM 755 O O . GLY A 1 94 ? 6.945 -2.652 -5.950 1.00 94.00 94 GLY A O 1
ATOM 756 N N . ASP A 1 95 ? 6.013 -4.544 -5.202 1.00 90.94 95 ASP A N 1
ATOM 757 C CA . ASP A 1 95 ? 6.702 -4.537 -3.904 1.00 90.94 95 ASP A CA 1
ATOM 758 C C . ASP A 1 95 ? 8.231 -4.509 -4.030 1.00 90.94 95 ASP A C 1
ATOM 760 O O . ASP A 1 95 ? 8.911 -3.914 -3.191 1.00 90.94 95 ASP A O 1
ATOM 764 N N . SER A 1 96 ? 8.795 -5.087 -5.099 1.00 91.69 96 SER A N 1
ATOM 765 C CA . SER A 1 96 ? 10.246 -5.066 -5.333 1.00 91.69 96 SER A CA 1
ATOM 766 C C . SER A 1 96 ? 10.770 -3.647 -5.591 1.00 91.69 96 SER A C 1
ATOM 768 O O . SER A 1 96 ? 11.878 -3.308 -5.160 1.00 91.69 96 SER A O 1
ATOM 770 N N . ALA A 1 97 ? 9.938 -2.804 -6.210 1.00 90.62 97 ALA A N 1
ATOM 771 C CA . ALA A 1 97 ? 10.168 -1.378 -6.413 1.00 90.62 97 ALA A CA 1
ATOM 772 C C . ALA A 1 97 ? 9.683 -0.516 -5.233 1.00 90.62 97 ALA A C 1
ATOM 774 O O . ALA A 1 97 ? 9.903 0.697 -5.253 1.00 90.62 97 ALA A O 1
ATOM 775 N N . GLY A 1 98 ? 9.063 -1.127 -4.214 1.00 88.75 98 GLY A N 1
ATOM 776 C CA . GLY A 1 98 ? 8.552 -0.470 -3.013 1.00 88.75 98 GLY A CA 1
ATOM 777 C C . GLY A 1 98 ? 7.311 0.378 -3.259 1.00 88.75 98 GLY A C 1
ATOM 778 O O . GLY A 1 98 ? 7.240 1.474 -2.732 1.00 88.75 98 GLY A O 1
ATOM 779 N N . LEU A 1 99 ? 6.368 -0.068 -4.095 1.00 89.25 99 LEU A N 1
ATOM 780 C CA . LEU A 1 99 ? 5.299 0.798 -4.612 1.00 89.25 99 LEU A CA 1
ATOM 781 C C . LEU A 1 99 ? 4.031 0.927 -3.763 1.00 89.25 99 LEU A C 1
ATOM 783 O O . LEU A 1 99 ? 3.099 1.605 -4.189 1.00 89.25 99 LEU A O 1
ATOM 787 N N . ALA A 1 100 ? 3.971 0.311 -2.585 1.00 88.06 100 ALA A N 1
ATOM 788 C CA . ALA A 1 100 ? 2.769 0.374 -1.762 1.00 88.06 100 ALA A CA 1
ATOM 789 C C . ALA A 1 100 ? 2.469 1.814 -1.309 1.00 88.06 100 ALA A C 1
ATOM 791 O O . ALA A 1 100 ? 3.372 2.552 -0.887 1.00 88.06 100 ALA A O 1
ATOM 792 N N . TYR A 1 101 ? 1.195 2.211 -1.369 1.00 85.06 101 TYR A N 1
ATOM 793 C CA . TYR A 1 101 ? 0.773 3.545 -0.945 1.00 85.06 101 TYR A CA 1
ATOM 794 C C . TYR A 1 101 ? 1.021 3.737 0.561 1.00 85.06 101 TYR A C 1
ATOM 796 O O . TYR A 1 101 ? 0.573 2.907 1.352 1.00 85.06 101 TYR A O 1
ATOM 804 N N . PRO A 1 102 ? 1.668 4.833 1.001 1.00 78.38 102 PRO A N 1
ATOM 805 C CA . PRO A 1 102 ? 1.999 5.032 2.414 1.00 78.38 102 PRO A CA 1
ATOM 806 C C . PRO A 1 102 ? 0.789 5.034 3.356 1.00 78.38 102 PRO A C 1
ATOM 808 O O . PRO A 1 102 ? 0.859 4.496 4.453 1.00 78.38 102 PRO A O 1
ATOM 811 N N . GLN A 1 103 ? -0.333 5.625 2.932 1.00 82.62 103 GLN A N 1
ATOM 812 C CA . GLN A 1 103 ? -1.487 5.852 3.808 1.00 82.62 103 GLN A CA 1
ATOM 813 C C . GLN A 1 103 ? -2.349 4.601 4.017 1.00 82.62 103 GLN A C 1
ATOM 815 O O . GLN A 1 103 ? -2.943 4.437 5.081 1.00 82.62 103 GLN A O 1
ATOM 820 N N . SER A 1 104 ? -2.462 3.753 2.994 1.00 84.62 104 SER A N 1
ATOM 821 C CA . SER A 1 104 ? -3.334 2.572 3.000 1.00 84.62 104 SER A CA 1
ATOM 822 C C . SER A 1 104 ? -2.575 1.256 2.934 1.00 84.62 104 SER A C 1
ATOM 824 O O . SER A 1 104 ? -3.189 0.211 3.077 1.00 84.62 104 SER A O 1
ATOM 826 N N . GLY A 1 105 ? -1.271 1.259 2.659 1.00 84.00 105 GLY A N 1
ATOM 827 C CA . GLY A 1 105 ? -0.514 0.028 2.445 1.00 84.00 105 GLY A CA 1
ATOM 828 C C . GLY A 1 105 ? -0.972 -0.799 1.238 1.00 84.00 105 GLY A C 1
ATOM 829 O O . GLY A 1 105 ? -0.565 -1.950 1.092 1.00 84.00 105 GLY A O 1
ATOM 830 N N . GLU A 1 106 ? -1.838 -0.249 0.387 1.00 88.44 106 GLU A N 1
ATOM 831 C CA . GLU A 1 106 ? -2.340 -0.932 -0.799 1.00 88.44 106 GLU A CA 1
ATOM 832 C C . GLU A 1 106 ? -1.220 -1.010 -1.848 1.00 88.44 106 GLU A C 1
ATOM 834 O O . GLU A 1 106 ? -0.568 -0.010 -2.154 1.00 88.44 106 GLU A O 1
ATOM 839 N N . GLY A 1 107 ? -0.954 -2.226 -2.332 1.00 90.19 107 GLY A N 1
ATOM 840 C CA . GLY A 1 107 ? 0.161 -2.534 -3.232 1.00 90.19 107 GLY A CA 1
ATOM 841 C C . GLY A 1 107 ? -0.243 -3.269 -4.513 1.00 90.19 107 GLY A C 1
ATOM 842 O O . GLY A 1 107 ? 0.568 -3.394 -5.425 1.00 90.19 107 GLY A O 1
ATOM 843 N N . ILE A 1 108 ? -1.489 -3.742 -4.618 1.00 92.44 108 ILE A N 1
ATOM 844 C CA . ILE A 1 108 ? -1.955 -4.552 -5.750 1.00 92.44 108 ILE A CA 1
ATOM 845 C C . ILE A 1 108 ? -2.107 -3.672 -6.988 1.00 92.44 108 ILE A C 1
ATOM 847 O O . ILE A 1 108 ? -1.538 -3.984 -8.033 1.00 92.44 108 ILE A O 1
ATOM 851 N N . ARG A 1 109 ? -2.834 -2.555 -6.875 1.00 92.06 109 ARG A N 1
ATOM 852 C CA . ARG A 1 109 ? -2.988 -1.577 -7.954 1.00 92.06 109 ARG A CA 1
ATOM 853 C C . ARG A 1 109 ? -1.630 -1.071 -8.444 1.00 92.06 109 ARG A C 1
ATOM 855 O O . ARG A 1 109 ? -1.373 -1.228 -9.635 1.00 92.06 109 ARG A O 1
ATOM 862 N N . PRO A 1 110 ? -0.726 -0.535 -7.601 1.00 92.56 110 PRO A N 1
ATOM 863 C CA . PRO A 1 110 ? 0.557 -0.050 -8.095 1.00 92.56 110 PRO A CA 1
ATOM 864 C C . PRO A 1 110 ? 1.452 -1.175 -8.640 1.00 92.56 110 PRO A C 1
ATOM 866 O O . PRO A 1 110 ? 2.223 -0.932 -9.567 1.00 92.56 110 PRO A O 1
ATOM 869 N N . ALA A 1 111 ? 1.341 -2.415 -8.146 1.00 94.88 111 ALA A N 1
ATOM 870 C CA . ALA A 1 111 ? 2.036 -3.557 -8.745 1.00 94.88 111 ALA A CA 1
ATOM 871 C C . ALA A 1 111 ? 1.543 -3.866 -10.164 1.00 94.88 111 ALA A C 1
ATOM 873 O O . ALA A 1 111 ? 2.364 -4.052 -11.058 1.00 94.88 111 ALA A O 1
ATOM 874 N N . ILE A 1 112 ? 0.227 -3.873 -10.384 1.00 95.06 112 ILE A N 1
ATOM 875 C CA . ILE A 1 112 ? -0.356 -4.084 -11.715 1.00 95.06 112 ILE A CA 1
ATOM 876 C C . ILE A 1 112 ? 0.027 -2.935 -12.649 1.00 95.06 112 ILE A C 1
ATOM 878 O O . ILE A 1 112 ? 0.521 -3.169 -13.746 1.00 95.06 112 ILE A O 1
ATOM 882 N N . GLU A 1 113 ? -0.161 -1.693 -12.211 1.00 94.94 113 GLU A N 1
ATOM 883 C CA . GLU A 1 113 ? 0.102 -0.519 -13.044 1.00 94.94 113 GLU A CA 1
ATOM 884 C C . GLU A 1 113 ? 1.589 -0.402 -13.411 1.00 94.94 113 GLU A C 1
ATOM 886 O O . GLU A 1 113 ? 1.914 -0.175 -14.572 1.00 94.94 113 GLU A O 1
ATOM 891 N N . SER A 1 114 ? 2.505 -0.643 -12.467 1.00 95.62 114 SER A N 1
ATOM 892 C CA . SER A 1 114 ? 3.944 -0.678 -12.774 1.00 95.62 114 SER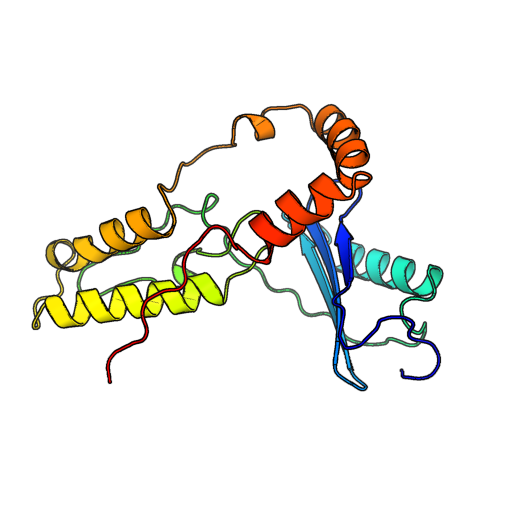 A CA 1
ATOM 893 C C . SER A 1 114 ? 4.326 -1.798 -13.739 1.00 95.62 114 SER A C 1
ATOM 895 O O . SER A 1 114 ? 5.188 -1.588 -14.588 1.00 95.62 114 SER A O 1
ATOM 897 N N . ALA A 1 115 ? 3.671 -2.961 -13.668 1.00 96.44 115 ALA A N 1
ATOM 898 C CA . ALA A 1 115 ? 3.891 -4.040 -14.627 1.00 96.44 115 ALA A CA 1
ATOM 899 C C . ALA A 1 115 ? 3.458 -3.648 -16.048 1.00 96.44 115 ALA A C 1
ATOM 901 O O . ALA A 1 115 ? 4.177 -3.943 -16.999 1.00 96.44 115 ALA A O 1
ATOM 902 N N . ILE A 1 116 ? 2.322 -2.955 -16.191 1.00 95.69 116 ILE A N 1
ATOM 903 C CA . ILE A 1 116 ? 1.841 -2.463 -17.491 1.00 95.69 116 ILE A CA 1
ATOM 904 C C . ILE A 1 116 ? 2.823 -1.433 -18.060 1.00 95.69 116 ILE A C 1
ATOM 906 O O . ILE A 1 116 ? 3.276 -1.584 -19.191 1.00 95.69 116 ILE A O 1
ATOM 910 N N . LEU A 1 117 ? 3.231 -0.449 -17.253 1.00 95.56 117 LEU A N 1
ATOM 911 C CA . LEU A 1 117 ? 4.211 0.561 -17.668 1.00 95.56 117 LEU A CA 1
ATOM 912 C C . LEU A 1 117 ? 5.556 -0.065 -18.067 1.00 95.56 117 LEU A C 1
ATOM 914 O O . LEU A 1 117 ? 6.159 0.335 -19.060 1.00 95.56 117 LEU A O 1
ATOM 918 N N . ALA A 1 118 ? 6.027 -1.062 -17.313 1.00 96.38 118 ALA A N 1
ATOM 919 C CA . ALA A 1 118 ? 7.246 -1.790 -17.645 1.00 96.38 118 ALA A CA 1
ATOM 920 C C . ALA A 1 118 ? 7.107 -2.544 -18.977 1.00 96.38 118 ALA A C 1
ATOM 922 O O . ALA A 1 118 ? 8.027 -2.515 -19.792 1.00 96.38 118 ALA A O 1
ATOM 923 N N . ALA A 1 119 ? 5.963 -3.192 -19.217 1.00 95.31 119 ALA A N 1
ATOM 924 C CA . ALA A 1 119 ? 5.698 -3.912 -20.459 1.00 95.31 119 ALA A CA 1
ATOM 925 C C . ALA A 1 119 ? 5.687 -2.980 -21.681 1.00 95.31 119 ALA A C 1
ATOM 927 O O . ALA A 1 119 ? 6.281 -3.324 -22.704 1.00 95.31 119 ALA A O 1
ATOM 928 N N . ASP A 1 120 ? 5.076 -1.798 -21.562 1.00 94.19 120 ASP A N 1
ATOM 929 C CA . ASP A 1 120 ? 5.072 -0.788 -22.625 1.00 94.19 120 ASP A CA 1
ATOM 930 C C . ASP A 1 120 ? 6.497 -0.338 -22.977 1.00 94.19 120 ASP A C 1
ATOM 932 O O . ASP A 1 120 ? 6.891 -0.378 -24.141 1.00 94.19 120 ASP A O 1
ATOM 936 N N . VAL A 1 121 ? 7.316 -0.018 -21.971 1.00 95.44 121 VAL A N 1
ATOM 937 C CA . VAL A 1 121 ? 8.713 0.396 -22.188 1.00 95.44 121 VAL A CA 1
ATOM 938 C C . VAL A 1 121 ? 9.549 -0.727 -22.804 1.00 95.44 121 VAL A C 1
ATOM 940 O O . VAL A 1 121 ? 10.324 -0.482 -23.729 1.00 95.44 121 VAL A O 1
ATOM 943 N N . ILE A 1 122 ? 9.387 -1.970 -22.338 1.00 95.44 122 ILE A N 1
ATOM 944 C CA . ILE A 1 122 ? 10.101 -3.132 -22.894 1.00 95.44 122 ILE A CA 1
ATOM 945 C C . ILE A 1 122 ? 9.749 -3.334 -24.372 1.00 95.44 122 ILE A C 1
ATOM 947 O O . ILE A 1 122 ? 10.641 -3.615 -25.178 1.00 95.44 122 ILE A O 1
ATOM 951 N N . ARG A 1 123 ? 8.470 -3.195 -24.740 1.00 94.12 123 ARG A N 1
ATOM 952 C CA . ARG A 1 123 ? 8.019 -3.296 -26.134 1.00 94.12 123 ARG A CA 1
ATOM 953 C C . ARG A 1 123 ? 8.678 -2.220 -26.998 1.00 94.12 123 ARG A C 1
ATOM 955 O O . ARG A 1 123 ? 9.208 -2.538 -28.062 1.00 94.12 123 ARG A O 1
ATOM 962 N N . ASP A 1 124 ? 8.691 -0.981 -26.521 1.00 93.12 124 ASP A N 1
ATOM 963 C CA . ASP A 1 124 ? 9.165 0.173 -27.289 1.00 93.12 124 ASP A CA 1
ATOM 964 C C . ASP A 1 124 ? 10.704 0.200 -27.433 1.00 93.12 124 ASP A C 1
ATOM 966 O O . ASP A 1 124 ? 11.235 0.770 -28.385 1.00 93.12 124 ASP A O 1
ATOM 970 N N . CYS A 1 125 ? 11.433 -0.495 -26.551 1.00 92.62 125 CYS A N 1
ATOM 971 C CA . CYS A 1 125 ? 12.893 -0.652 -26.612 1.00 92.62 125 CYS A CA 1
ATOM 972 C C . CYS A 1 125 ? 13.401 -1.545 -27.766 1.00 92.62 125 CYS A C 1
ATOM 974 O O . CYS A 1 125 ? 14.608 -1.583 -28.015 1.00 92.62 125 CYS A O 1
ATOM 976 N N . ALA A 1 126 ? 12.522 -2.293 -28.447 1.00 90.50 126 ALA A N 1
ATOM 977 C CA . ALA A 1 126 ? 12.823 -3.059 -29.668 1.00 90.50 126 ALA A CA 1
ATOM 978 C C . ALA A 1 126 ? 14.113 -3.921 -29.621 1.00 90.50 126 ALA A C 1
ATOM 980 O O . ALA A 1 126 ? 14.846 -4.024 -30.605 1.00 90.50 126 ALA A O 1
ATOM 981 N N . GLY A 1 127 ? 14.401 -4.549 -28.474 1.00 90.19 127 GLY A N 1
ATOM 982 C CA . GLY A 1 127 ? 15.553 -5.442 -28.288 1.00 90.19 127 GLY A CA 1
ATOM 983 C C . GLY A 1 127 ? 16.825 -4.784 -27.739 1.00 90.19 127 GLY A C 1
ATOM 984 O O . GLY A 1 127 ? 17.806 -5.488 -27.508 1.00 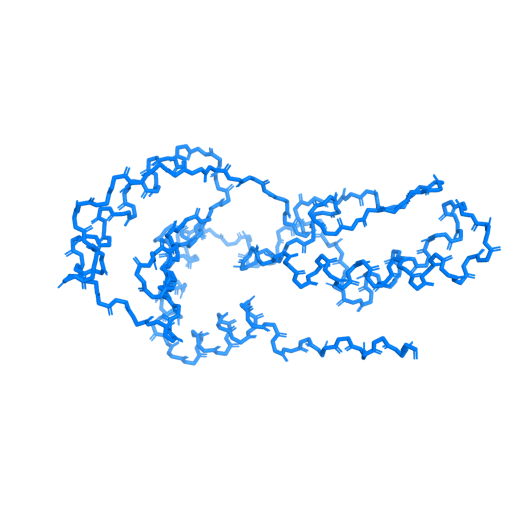90.19 127 GLY A O 1
ATOM 985 N N . THR A 1 128 ? 16.823 -3.469 -27.490 1.00 92.94 128 THR A N 1
ATOM 986 C CA . THR A 1 128 ? 17.926 -2.768 -26.809 1.00 92.94 128 THR A CA 1
ATOM 987 C C . THR A 1 128 ? 17.521 -2.407 -25.383 1.00 92.94 128 THR A C 1
ATOM 989 O O . THR A 1 128 ? 16.767 -1.461 -25.174 1.00 92.94 128 THR A O 1
ATOM 992 N N . TYR A 1 129 ? 18.035 -3.137 -24.392 1.00 95.19 129 TYR A N 1
ATOM 993 C CA . TYR A 1 129 ? 17.635 -3.013 -22.982 1.00 95.19 129 TYR A CA 1
ATOM 994 C C . TYR A 1 129 ? 18.778 -2.491 -22.099 1.00 95.19 129 TYR A C 1
ATOM 996 O O . TYR A 1 129 ? 19.176 -3.145 -21.134 1.00 95.19 129 TYR A O 1
ATOM 1004 N N . SER A 1 130 ? 19.341 -1.334 -22.446 1.00 96.00 130 SER A N 1
ATOM 1005 C CA . SER A 1 130 ? 20.305 -0.647 -21.579 1.00 96.00 130 SER A CA 1
ATOM 1006 C C . SER A 1 130 ? 19.581 0.193 -20.528 1.00 96.00 130 SER A C 1
ATOM 1008 O O . SER A 1 130 ? 18.391 0.488 -20.661 1.00 96.00 130 SER A O 1
ATOM 1010 N N . SER A 1 131 ? 20.295 0.628 -19.489 1.00 93.94 131 SER A N 1
ATOM 1011 C CA . SER A 1 131 ? 19.746 1.571 -18.509 1.00 93.94 131 SER A CA 1
ATOM 1012 C C . SER A 1 131 ? 19.159 2.821 -19.163 1.00 93.94 131 SER A C 1
ATOM 1014 O O . SER A 1 131 ? 18.141 3.328 -18.702 1.00 93.94 131 SER A O 1
ATOM 1016 N N . ASP A 1 132 ? 19.782 3.293 -20.244 1.00 93.81 132 ASP A N 1
ATOM 1017 C CA . ASP A 1 132 ? 19.393 4.522 -20.931 1.00 93.81 132 ASP A CA 1
ATOM 1018 C C . ASP A 1 132 ? 18.070 4.359 -21.682 1.00 93.81 132 ASP A C 1
ATOM 1020 O O . ASP A 1 132 ? 17.203 5.224 -21.585 1.00 93.81 132 ASP A O 1
ATOM 1024 N N . THR A 1 133 ? 17.871 3.240 -22.391 1.00 94.19 133 THR A N 1
ATOM 1025 C CA . THR A 1 133 ? 16.602 2.988 -23.098 1.00 94.19 133 THR A CA 1
ATOM 1026 C C . THR A 1 133 ? 15.466 2.701 -22.121 1.00 94.19 133 THR A C 1
ATOM 1028 O O . THR A 1 133 ? 14.342 3.166 -22.308 1.00 94.19 133 THR A O 1
ATOM 1031 N N . LEU A 1 134 ? 15.769 2.005 -21.024 1.00 96.81 134 LEU A N 1
ATOM 1032 C CA . LEU A 1 134 ? 14.809 1.685 -19.973 1.00 96.81 134 LEU A CA 1
ATOM 1033 C C . LEU A 1 134 ? 14.476 2.879 -19.065 1.00 96.81 134 LEU A C 1
ATOM 1035 O O . LEU A 1 134 ? 13.518 2.804 -18.295 1.00 96.81 134 LEU A O 1
ATOM 1039 N N . GLN A 1 135 ? 15.211 3.994 -19.148 1.00 95.25 135 GLN A N 1
ATOM 1040 C CA . GLN A 1 135 ? 14.983 5.176 -18.312 1.00 95.25 135 GLN A CA 1
ATOM 1041 C C . GLN A 1 135 ? 13.582 5.781 -18.503 1.00 95.25 135 GLN A C 1
ATOM 1043 O O . GLN A 1 135 ? 13.030 6.332 -17.547 1.00 95.25 135 GLN A O 1
ATOM 1048 N N . ALA A 1 136 ? 12.961 5.584 -19.672 1.00 94.94 136 ALA A N 1
ATOM 1049 C CA . ALA A 1 136 ? 11.566 5.949 -19.935 1.00 94.94 136 ALA A CA 1
ATOM 1050 C C . ALA A 1 136 ? 10.585 5.349 -18.903 1.00 94.94 136 ALA A C 1
ATOM 1052 O O . ALA A 1 136 ? 9.553 5.946 -18.596 1.00 94.94 136 ALA A O 1
ATOM 1053 N N . TYR A 1 137 ? 10.927 4.207 -18.292 1.00 96.31 137 TYR A N 1
ATOM 1054 C CA . TYR A 1 137 ? 10.143 3.626 -17.204 1.00 96.31 137 TYR A CA 1
ATOM 1055 C C . TYR A 1 137 ? 10.141 4.500 -15.944 1.00 96.31 137 TYR A C 1
ATOM 1057 O O . TYR A 1 137 ? 9.089 4.681 -15.334 1.00 96.31 137 TYR A O 1
ATOM 1065 N N . ASN A 1 138 ? 11.278 5.093 -15.560 1.00 94.06 138 ASN A N 1
ATOM 1066 C CA . ASN A 1 138 ? 11.327 6.004 -14.411 1.00 94.06 138 ASN A CA 1
ATOM 1067 C C . ASN A 1 138 ? 10.442 7.239 -14.641 1.00 94.06 138 ASN A C 1
ATOM 1069 O O . ASN A 1 138 ? 9.740 7.667 -13.726 1.00 94.06 138 ASN A O 1
ATOM 1073 N N . GLU A 1 139 ? 10.434 7.773 -15.863 1.00 93.44 139 GLU A N 1
ATOM 1074 C CA . GLU A 1 139 ? 9.603 8.921 -16.242 1.00 93.44 139 GLU A CA 1
ATOM 1075 C C . GLU A 1 139 ? 8.111 8.576 -16.202 1.00 93.44 139 GLU A C 1
ATOM 1077 O O . GLU A 1 139 ? 7.315 9.315 -15.619 1.00 93.44 139 GLU A O 1
ATOM 1082 N N . ALA A 1 140 ? 7.729 7.417 -16.746 1.00 94.31 140 ALA A N 1
ATOM 1083 C CA . ALA A 1 140 ? 6.354 6.928 -16.697 1.00 94.31 140 ALA A CA 1
ATOM 1084 C C . ALA A 1 140 ? 5.876 6.697 -15.251 1.00 94.31 140 ALA A C 1
ATOM 1086 O O . ALA A 1 140 ? 4.758 7.073 -14.889 1.00 94.31 140 ALA A O 1
ATOM 1087 N N . MET A 1 141 ? 6.740 6.133 -14.403 1.00 92.69 141 MET A N 1
ATOM 1088 C CA . MET A 1 141 ? 6.478 5.943 -12.976 1.00 92.69 141 MET A CA 1
ATOM 1089 C C . MET A 1 141 ? 6.291 7.276 -12.245 1.00 92.69 141 MET A C 1
ATOM 1091 O O . MET A 1 141 ? 5.349 7.418 -11.465 1.00 92.69 141 MET A O 1
ATOM 1095 N N . GLU A 1 142 ? 7.143 8.268 -12.510 1.00 91.19 142 GLU A N 1
ATOM 1096 C CA . GLU A 1 142 ? 7.029 9.604 -11.920 1.00 91.19 142 GLU A CA 1
ATOM 1097 C C . GLU A 1 142 ? 5.760 10.328 -12.384 1.00 91.19 142 GLU A C 1
ATOM 1099 O O . GLU A 1 142 ? 5.071 10.944 -11.570 1.00 91.19 142 GLU A O 1
ATOM 1104 N N . LEU A 1 143 ? 5.401 10.215 -13.665 1.00 91.62 143 LEU A N 1
ATOM 1105 C CA . LEU A 1 143 ? 4.164 10.784 -14.197 1.00 91.62 143 LEU A CA 1
ATOM 1106 C C . LEU A 1 143 ? 2.926 10.147 -13.550 1.00 91.62 143 LEU A C 1
ATOM 1108 O O . LEU A 1 143 ? 1.943 10.838 -13.276 1.00 91.62 143 LEU A O 1
ATOM 1112 N N . ARG A 1 144 ? 2.967 8.831 -13.305 1.00 91.31 144 ARG A N 1
ATOM 1113 C CA . ARG A 1 144 ? 1.829 8.075 -12.775 1.00 91.31 144 ARG A CA 1
ATOM 1114 C C . ARG A 1 144 ? 1.655 8.224 -11.265 1.00 91.31 144 ARG A C 1
ATOM 1116 O O . ARG A 1 144 ? 0.540 8.463 -10.805 1.00 91.31 144 ARG A O 1
ATOM 1123 N N . PHE A 1 145 ? 2.733 8.055 -10.504 1.00 88.00 145 PHE A N 1
ATOM 1124 C CA . PHE A 1 145 ? 2.710 7.991 -9.038 1.00 88.00 145 PHE A CA 1
ATOM 1125 C C . PHE A 1 145 ? 3.234 9.263 -8.363 1.00 88.00 145 PHE A C 1
ATOM 1127 O O . PHE A 1 145 ? 3.135 9.402 -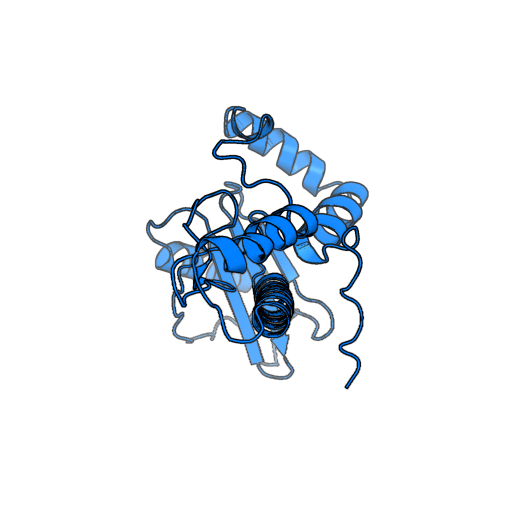7.144 1.00 88.00 145 PHE A O 1
ATOM 1134 N N . GLY A 1 146 ? 3.765 10.206 -9.140 1.00 86.81 146 GLY A N 1
ATOM 1135 C CA . GLY A 1 146 ? 4.416 11.407 -8.639 1.00 86.81 146 GLY A CA 1
ATOM 1136 C C . GLY A 1 146 ? 5.880 11.179 -8.256 1.00 86.81 146 GLY A C 1
ATOM 1137 O O . GLY A 1 146 ? 6.381 10.051 -8.165 1.00 86.81 146 GLY A O 1
ATOM 1138 N N . LYS A 1 147 ? 6.569 12.296 -7.995 1.00 81.75 147 LYS A N 1
ATOM 1139 C CA . LYS A 1 147 ? 7.962 12.310 -7.536 1.00 81.75 147 LYS A CA 1
ATOM 1140 C C . LYS A 1 147 ? 8.107 11.588 -6.203 1.00 81.75 147 LYS A C 1
ATOM 1142 O O . LYS A 1 147 ? 7.419 11.909 -5.235 1.00 81.75 147 LYS A O 1
ATOM 1147 N N . ARG A 1 148 ? 9.087 10.687 -6.129 1.00 73.44 148 ARG A N 1
ATOM 1148 C CA . ARG A 1 148 ? 9.569 10.134 -4.860 1.00 73.44 148 ARG A CA 1
ATOM 1149 C C . ARG A 1 148 ? 10.344 11.219 -4.126 1.00 73.44 148 ARG A C 1
ATOM 1151 O O . ARG A 1 148 ? 11.510 11.461 -4.422 1.00 73.44 148 ARG A O 1
ATOM 1158 N N . LEU A 1 149 ? 9.684 11.902 -3.200 1.00 63.69 149 LEU A N 1
ATOM 1159 C CA . LEU A 1 149 ? 10.334 12.885 -2.343 1.00 63.69 149 LEU A CA 1
ATOM 1160 C C . LEU A 1 149 ? 10.878 12.163 -1.102 1.00 63.69 149 LEU A C 1
ATOM 1162 O O . LEU A 1 149 ? 10.085 11.646 -0.316 1.00 63.69 149 LEU A O 1
ATOM 1166 N N . PRO A 1 150 ? 12.208 12.100 -0.901 1.00 55.62 150 PRO A N 1
ATOM 1167 C CA . PRO A 1 150 ? 12.770 11.583 0.333 1.00 55.62 150 PRO A CA 1
ATOM 1168 C C . PRO A 1 150 ? 12.556 12.626 1.430 1.00 55.62 150 PRO A C 1
ATOM 1170 O O . PRO A 1 150 ? 13.298 13.602 1.534 1.00 55.62 150 PRO A O 1
ATOM 1173 N N . GLY A 1 151 ? 11.528 12.448 2.251 1.00 54.41 151 GLY A N 1
ATOM 1174 C CA . GLY A 1 151 ? 11.400 13.240 3.463 1.00 54.41 151 GLY A CA 1
ATOM 1175 C C . GLY A 1 151 ? 10.000 13.264 4.055 1.00 54.41 151 GLY A C 1
ATOM 1176 O O . GLY A 1 151 ? 9.022 13.090 3.328 1.00 54.41 151 GLY A O 1
ATOM 1177 N N . PRO A 1 152 ? 9.913 13.516 5.370 1.00 51.56 152 PRO A N 1
ATOM 1178 C CA . PRO A 1 152 ? 8.644 13.683 6.044 1.00 51.56 152 PRO A CA 1
ATOM 1179 C C . PRO A 1 152 ? 7.882 14.844 5.416 1.00 51.56 152 PRO A C 1
ATOM 1181 O O . PRO A 1 152 ? 8.425 15.950 5.289 1.00 51.56 152 PRO A O 1
ATOM 1184 N N . ASP A 1 153 ? 6.625 14.599 5.049 1.00 58.06 153 ASP A N 1
ATOM 1185 C CA . ASP A 1 153 ? 5.723 15.652 4.595 1.00 58.06 153 ASP A CA 1
ATOM 1186 C C . ASP A 1 153 ? 5.656 16.775 5.654 1.00 58.06 153 ASP A C 1
ATOM 1188 O O . ASP A 1 153 ? 5.979 16.579 6.831 1.00 58.06 153 ASP A O 1
ATOM 1192 N N . THR A 1 154 ? 5.232 17.982 5.287 1.00 54.66 154 THR A N 1
ATOM 1193 C CA . THR A 1 154 ? 5.147 19.112 6.245 1.00 54.66 154 THR A CA 1
ATOM 1194 C C . THR A 1 154 ? 4.347 18.759 7.507 1.00 54.66 154 THR A C 1
ATOM 1196 O O . THR A 1 154 ? 4.698 19.179 8.612 1.00 54.66 154 THR A O 1
ATOM 1199 N N . MET A 1 155 ? 3.336 17.901 7.355 1.00 56.84 155 MET A N 1
ATOM 1200 C CA . MET A 1 155 ? 2.524 17.343 8.435 1.00 56.84 155 MET A CA 1
ATOM 1201 C C . MET A 1 155 ? 3.321 16.422 9.373 1.00 56.84 155 MET A C 1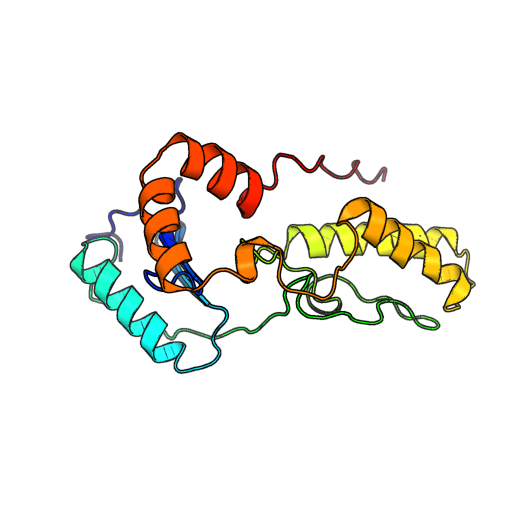
ATOM 1203 O O . MET A 1 155 ? 3.068 16.399 10.577 1.00 56.84 155 MET A O 1
ATOM 1207 N N . GLU A 1 156 ? 4.305 15.678 8.863 1.00 62.22 156 GLU A N 1
ATOM 1208 C CA . GLU A 1 156 ? 5.112 14.739 9.642 1.00 62.22 156 GLU A CA 1
ATOM 1209 C C . GLU A 1 156 ? 6.051 15.432 10.641 1.00 62.22 156 GLU A C 1
ATOM 1211 O O . GLU A 1 156 ? 6.419 14.820 11.645 1.00 62.22 156 GLU A O 1
ATOM 1216 N N . ARG A 1 157 ? 6.341 16.725 10.454 1.00 65.19 157 ARG A N 1
ATOM 1217 C CA . ARG A 1 157 ? 7.152 17.528 11.387 1.00 65.19 157 ARG A CA 1
ATOM 1218 C C . ARG A 1 157 ? 6.427 17.917 12.680 1.00 65.19 157 ARG A C 1
ATOM 1220 O O . ARG A 1 157 ? 7.074 18.364 13.624 1.00 65.19 157 ARG A O 1
ATOM 1227 N N . LEU A 1 158 ? 5.102 17.768 12.749 1.00 71.38 158 LEU A N 1
ATOM 1228 C CA . LEU A 1 158 ? 4.343 18.090 13.960 1.00 71.38 158 LEU A CA 1
ATOM 1229 C C . LEU A 1 158 ? 4.611 17.072 15.086 1.00 71.38 158 LEU A C 1
ATOM 1231 O O . LEU A 1 158 ? 4.675 15.866 14.816 1.00 71.38 158 LEU A O 1
ATOM 1235 N N . PRO A 1 159 ? 4.680 17.509 16.361 1.00 77.81 159 PRO A N 1
ATOM 1236 C CA . PRO A 1 159 ? 4.763 16.592 17.491 1.00 77.81 159 PRO A CA 1
ATOM 1237 C C . PRO A 1 159 ? 3.597 15.592 17.494 1.00 77.81 159 PRO A C 1
ATOM 1239 O O . PRO A 1 159 ? 2.442 15.964 17.275 1.00 77.81 159 PRO A O 1
ATOM 1242 N N . MET A 1 160 ? 3.874 14.320 17.798 1.00 75.25 160 MET A N 1
ATOM 1243 C CA . MET A 1 160 ? 2.868 13.246 17.736 1.00 75.25 160 MET A CA 1
ATOM 1244 C C . MET A 1 160 ? 1.633 13.502 18.607 1.00 75.25 160 MET A C 1
ATOM 1246 O O . MET A 1 160 ? 0.525 13.147 18.214 1.00 75.25 160 MET A O 1
ATOM 1250 N N . PHE A 1 161 ? 1.782 14.148 19.767 1.00 77.12 161 PHE A N 1
ATOM 1251 C CA . PHE A 1 161 ? 0.634 14.467 20.621 1.00 77.12 161 PHE A CA 1
ATOM 1252 C C . PHE A 1 161 ? -0.329 15.461 19.949 1.00 77.12 161 PHE A C 1
ATOM 1254 O O . PHE A 1 161 ? -1.543 15.295 20.044 1.00 77.12 161 PHE A O 1
ATOM 1261 N N . VAL A 1 162 ? 0.205 16.440 19.211 1.00 78.69 162 VAL A N 1
ATOM 1262 C CA . VAL A 1 162 ? -0.580 17.425 18.456 1.00 78.69 162 VAL A CA 1
ATOM 1263 C C . VAL A 1 162 ? -1.325 16.722 17.326 1.00 78.69 162 VAL A C 1
ATOM 1265 O O . VAL A 1 162 ? -2.543 16.861 17.212 1.00 78.69 162 VAL A O 1
ATOM 1268 N N . LYS A 1 163 ? -0.619 15.882 16.555 1.00 79.88 163 LYS A N 1
ATOM 1269 C CA . LYS A 1 163 ? -1.221 15.066 15.489 1.00 79.88 163 LYS A CA 1
ATOM 1270 C C . LYS A 1 163 ? -2.377 14.218 16.010 1.00 79.88 163 LYS A C 1
ATOM 1272 O O . LYS A 1 163 ? -3.431 14.192 15.387 1.00 79.88 163 LYS A O 1
ATOM 1277 N N . ARG A 1 164 ? -2.216 13.572 17.170 1.00 80.94 164 ARG A N 1
ATOM 1278 C CA . ARG A 1 164 ? -3.254 12.717 17.770 1.00 80.94 164 ARG A CA 1
ATOM 1279 C C . ARG A 1 164 ? -4.525 13.483 18.122 1.00 80.94 164 ARG A C 1
ATOM 1281 O O . ARG A 1 164 ? -5.614 12.981 17.852 1.00 80.94 164 ARG A O 1
ATOM 1288 N N . ILE A 1 165 ? -4.403 14.687 18.684 1.00 81.06 165 ILE A N 1
ATOM 1289 C CA . ILE A 1 165 ? -5.567 15.516 19.031 1.00 81.06 165 ILE A CA 1
ATOM 1290 C C . ILE A 1 165 ? -6.335 15.902 17.764 1.00 81.06 165 ILE A C 1
ATOM 1292 O O . ILE A 1 165 ? -7.540 15.659 17.682 1.00 81.06 165 ILE A O 1
ATOM 1296 N N . PHE A 1 166 ? -5.641 16.447 16.762 1.00 83.81 166 PHE A N 1
ATOM 1297 C CA . PHE A 1 166 ? -6.282 16.851 15.511 1.00 83.81 166 PHE A CA 1
ATOM 1298 C C . PHE A 1 166 ? -6.865 15.656 14.758 1.00 83.81 166 PHE A C 1
ATOM 1300 O O . PHE A 1 166 ? -8.036 15.683 14.393 1.00 83.81 166 PHE A O 1
ATOM 1307 N N . ALA A 1 167 ? -6.103 14.574 14.599 1.00 81.94 167 ALA A N 1
ATOM 1308 C CA . ALA A 1 167 ? -6.571 13.371 13.922 1.00 81.94 167 ALA A CA 1
ATOM 1309 C C . ALA A 1 167 ? -7.817 12.787 14.595 1.00 81.94 167 ALA A C 1
ATOM 1311 O O . ALA A 1 167 ? -8.771 12.456 13.904 1.00 81.94 167 ALA A O 1
ATOM 1312 N N . SER A 1 168 ? -7.865 12.718 15.930 1.00 81.81 168 SER A N 1
ATOM 1313 C CA . SER A 1 168 ? -9.050 12.229 16.648 1.00 81.81 168 SER A CA 1
ATOM 1314 C C . SER A 1 168 ? -10.297 13.072 16.355 1.00 81.81 168 SER A C 1
ATOM 1316 O O . SER A 1 168 ? -11.379 12.519 16.171 1.00 81.81 168 SER A O 1
ATOM 1318 N N . GLN A 1 169 ? -10.162 14.399 16.268 1.00 85.12 169 GLN A N 1
ATOM 1319 C CA . GLN A 1 169 ? -11.281 15.285 15.924 1.00 85.12 169 GLN A CA 1
ATOM 1320 C C . GLN A 1 169 ? -11.689 15.158 14.450 1.00 85.12 169 GLN A C 1
ATOM 1322 O O . GLN A 1 169 ? -12.876 15.041 14.144 1.00 85.12 169 GLN A O 1
ATOM 1327 N N . LEU A 1 170 ? -10.721 15.106 13.531 1.00 87.50 170 LEU A N 1
ATOM 1328 C CA . LEU A 1 170 ? -10.997 14.918 12.106 1.00 87.50 170 LEU A CA 1
ATOM 1329 C C . LEU A 1 170 ? -11.653 13.558 11.827 1.00 87.50 170 LEU A C 1
ATOM 1331 O O . LEU A 1 170 ? -12.647 13.507 11.111 1.00 87.50 170 LEU A O 1
ATOM 1335 N N . MET A 1 171 ? -11.185 12.475 12.451 1.00 85.44 171 MET A N 1
ATOM 1336 C CA . MET A 1 171 ? -11.736 11.122 12.283 1.00 85.44 171 MET A CA 1
ATOM 1337 C C . MET A 1 171 ? -13.178 10.973 12.788 1.00 85.44 171 MET A C 1
ATOM 1339 O O . MET A 1 171 ? -13.880 10.059 12.364 1.00 85.44 171 MET A O 1
ATOM 1343 N N . LYS A 1 172 ? -13.661 11.874 13.652 1.00 86.88 172 LYS A N 1
ATOM 1344 C CA . LYS A 1 172 ? -15.082 11.929 14.045 1.00 86.88 172 LYS A CA 1
ATOM 1345 C C . LYS A 1 172 ? -15.969 12.566 12.977 1.00 86.88 172 LYS A C 1
ATOM 1347 O O . LYS A 1 172 ? -17.190 12.451 13.038 1.00 86.88 172 LYS A O 1
ATOM 1352 N N . THR A 1 173 ? -15.375 13.252 12.006 1.00 92.69 173 THR A N 1
ATOM 1353 C CA . THR A 1 173 ? -16.107 13.992 10.984 1.00 92.69 173 THR A CA 1
ATOM 1354 C C . THR A 1 173 ? -16.352 13.098 9.772 1.00 92.69 173 THR A C 1
ATOM 1356 O O . THR A 1 173 ? -15.410 12.726 9.075 1.00 92.69 173 THR A O 1
ATOM 1359 N N . HIS A 1 174 ? -17.624 12.815 9.463 1.00 91.06 174 HIS A N 1
ATOM 1360 C CA . HIS A 1 174 ? -18.013 11.992 8.305 1.00 91.06 174 HIS A CA 1
ATOM 1361 C C . HIS A 1 174 ? -17.421 12.500 6.981 1.00 91.06 174 HIS A C 1
ATOM 1363 O O . HIS A 1 174 ? -17.018 11.716 6.126 1.00 91.06 174 HIS A O 1
ATOM 1369 N N . TRP A 1 175 ? -17.328 13.823 6.808 1.00 93.75 175 TRP A N 1
ATOM 1370 C CA . TRP A 1 175 ? -16.707 14.400 5.617 1.00 93.75 175 TRP A CA 1
ATOM 1371 C C . TRP A 1 175 ? -15.245 13.965 5.460 1.00 93.75 175 TRP A C 1
ATOM 1373 O O . TRP A 1 175 ? -14.838 13.608 4.358 1.00 93.75 175 TRP A O 1
ATOM 1383 N N . PHE A 1 176 ? -14.468 13.957 6.544 1.00 91.69 176 PHE A N 1
ATOM 1384 C CA . PHE A 1 176 ? -13.056 13.589 6.495 1.00 91.69 176 PHE A CA 1
ATOM 1385 C C . PHE A 1 176 ? -12.876 12.084 6.273 1.00 91.69 176 PHE A C 1
ATOM 1387 O O . PHE A 1 176 ? -12.111 11.676 5.399 1.00 91.69 176 PHE A O 1
ATOM 1394 N N . THR A 1 177 ? -13.618 11.250 7.007 1.00 90.94 177 THR A N 1
ATOM 1395 C CA . THR A 1 177 ? -13.532 9.789 6.860 1.00 90.94 177 THR A CA 1
ATOM 1396 C C . THR A 1 177 ? -13.982 9.316 5.479 1.00 90.94 177 THR A C 1
ATOM 1398 O O . THR A 1 177 ? -13.380 8.402 4.918 1.00 90.94 177 THR A O 1
ATOM 1401 N N . LYS A 1 178 ? -14.981 9.970 4.877 1.00 91.44 178 LYS A N 1
ATOM 1402 C CA . LYS A 1 178 ? -15.394 9.688 3.500 1.00 91.44 178 LYS A CA 1
ATOM 1403 C C . LYS A 1 178 ? -14.390 10.227 2.477 1.00 91.44 178 LYS A C 1
ATOM 1405 O O . LYS A 1 178 ? -13.747 9.450 1.784 1.00 91.44 178 LYS A O 1
ATOM 1410 N N . ASN A 1 179 ? -14.212 11.544 2.410 1.00 91.44 179 ASN A N 1
ATOM 1411 C CA . ASN A 1 179 ? -13.526 12.179 1.278 1.00 91.44 179 ASN A CA 1
ATOM 1412 C C . ASN A 1 179 ? -11.997 12.090 1.348 1.00 91.44 179 ASN A C 1
ATOM 1414 O O . ASN A 1 179 ? -11.330 12.231 0.325 1.00 91.44 179 ASN A O 1
ATOM 1418 N N . VAL A 1 180 ? -11.418 11.930 2.541 1.00 89.50 180 VAL A N 1
ATOM 1419 C CA . VAL A 1 180 ? -9.959 11.856 2.709 1.00 89.50 180 VAL A CA 1
ATOM 1420 C C . VAL A 1 180 ? -9.534 10.419 2.948 1.00 89.50 180 VAL A C 1
ATOM 1422 O O . VAL A 1 180 ? -8.783 9.871 2.149 1.00 89.50 180 VAL A O 1
ATOM 1425 N N . VAL A 1 181 ? -10.044 9.789 4.005 1.00 89.00 181 VAL A N 1
ATOM 1426 C CA . VAL A 1 181 ? -9.621 8.427 4.348 1.00 89.00 181 VAL A CA 1
ATOM 1427 C C . VAL A 1 181 ? -10.098 7.447 3.277 1.00 89.00 181 VAL A C 1
ATOM 1429 O O . VAL A 1 181 ? -9.284 6.812 2.619 1.00 89.00 181 VAL A O 1
ATOM 1432 N N . THR A 1 182 ? -11.403 7.357 3.032 1.00 90.12 182 THR A N 1
ATOM 1433 C CA . THR A 1 182 ? -11.938 6.347 2.107 1.00 90.12 182 THR A CA 1
ATOM 1434 C C . THR A 1 182 ? -11.587 6.673 0.655 1.00 90.12 182 THR A C 1
ATOM 1436 O O . THR A 1 182 ? -10.884 5.902 0.007 1.00 90.12 182 THR A O 1
ATOM 1439 N N . ASP A 1 183 ? -12.012 7.833 0.152 1.00 91.38 183 ASP A N 1
ATOM 1440 C CA . ASP A 1 183 ? -11.926 8.152 -1.276 1.00 91.38 183 ASP A CA 1
ATOM 1441 C C . ASP A 1 183 ? -10.486 8.402 -1.742 1.00 91.38 183 ASP A C 1
ATOM 1443 O O . ASP A 1 183 ? -10.080 7.919 -2.801 1.00 91.38 183 ASP A O 1
ATOM 1447 N N . LYS A 1 184 ? -9.686 9.141 -0.962 1.00 88.50 184 LYS A N 1
ATOM 1448 C CA . LYS A 1 184 ? -8.310 9.466 -1.360 1.00 88.50 184 LYS A CA 1
ATOM 1449 C C . LYS A 1 184 ? -7.307 8.401 -0.948 1.00 88.50 184 LYS A C 1
ATOM 1451 O O . LYS A 1 184 ? -6.512 8.029 -1.799 1.00 88.50 184 LYS A O 1
ATOM 1456 N N . TRP A 1 185 ? -7.305 7.933 0.302 1.00 89.12 185 TRP A N 1
ATOM 1457 C CA . TRP A 1 185 ? -6.246 7.023 0.766 1.00 89.12 185 TRP A CA 1
ATOM 1458 C C . TRP A 1 185 ? -6.477 5.571 0.343 1.00 89.12 185 TRP A C 1
ATOM 1460 O O . TRP A 1 185 ? -5.547 4.933 -0.150 1.00 89.12 185 TRP A O 1
ATOM 1470 N N . PHE A 1 186 ? -7.695 5.049 0.509 1.00 89.38 186 PHE A N 1
ATOM 1471 C CA . PHE A 1 186 ? -7.989 3.637 0.228 1.00 89.38 186 PHE A CA 1
ATOM 1472 C C . PHE A 1 186 ? -8.444 3.392 -1.211 1.00 89.38 186 PHE A C 1
ATOM 1474 O O . PHE A 1 186 ? -7.926 2.496 -1.866 1.00 89.38 186 PHE A O 1
ATOM 1481 N N . LEU A 1 187 ? -9.393 4.182 -1.715 1.00 89.81 187 LEU A N 1
ATOM 1482 C CA . LEU A 1 187 ? -9.966 3.978 -3.050 1.00 89.81 187 LEU A CA 1
ATOM 1483 C C . LEU A 1 187 ? -9.190 4.690 -4.162 1.00 89.81 187 LEU A C 1
ATOM 1485 O O . LEU A 1 187 ? -9.358 4.350 -5.332 1.00 89.81 187 LEU A O 1
ATOM 1489 N N . GLN A 1 188 ? -8.350 5.672 -3.815 1.00 89.06 188 GLN A N 1
ATOM 1490 C CA . GLN A 1 188 ? -7.538 6.430 -4.772 1.00 89.06 188 GLN A CA 1
ATOM 1491 C C . GLN A 1 188 ? -8.387 6.988 -5.939 1.00 89.06 188 GLN A C 1
ATOM 1493 O O . GLN A 1 188 ? -7.969 6.964 -7.098 1.00 89.06 188 GLN A O 1
ATOM 1498 N N . THR A 1 189 ? -9.596 7.493 -5.648 1.00 88.88 189 THR A N 1
ATOM 1499 C CA . THR A 1 189 ? -10.602 7.904 -6.659 1.00 88.88 189 THR A CA 1
ATOM 1500 C C . THR A 1 189 ? -10.171 9.096 -7.513 1.00 88.88 189 THR A C 1
ATOM 1502 O O . THR A 1 189 ? -10.703 9.324 -8.596 1.00 88.88 189 THR A O 1
ATOM 1505 N N . HIS A 1 190 ? -9.186 9.855 -7.040 1.00 86.12 190 HIS A N 1
ATOM 1506 C CA . HIS A 1 190 ? -8.576 10.963 -7.766 1.00 86.12 190 HIS A CA 1
ATOM 1507 C C . HIS A 1 190 ? -7.618 10.496 -8.874 1.00 86.12 190 HIS A C 1
ATOM 1509 O O . HIS A 1 190 ? -7.313 11.268 -9.782 1.00 86.12 190 HIS A O 1
ATOM 1515 N N . GLN A 1 191 ? -7.147 9.246 -8.822 1.00 85.62 191 GLN A N 1
ATOM 1516 C CA . GLN A 1 191 ? -6.291 8.672 -9.851 1.00 85.62 191 GLN A CA 1
ATOM 1517 C C . GLN A 1 191 ? -7.141 7.969 -10.904 1.00 85.62 191 GLN A C 1
ATOM 1519 O O . GLN A 1 191 ? -7.752 6.931 -10.633 1.00 85.62 191 GLN A O 1
ATOM 1524 N N . LYS A 1 192 ? -7.120 8.497 -12.132 1.00 88.38 192 LYS A N 1
ATOM 1525 C CA . LYS A 1 192 ? -7.779 7.857 -13.276 1.00 88.38 192 LYS A CA 1
ATOM 1526 C C . LYS A 1 192 ? -7.272 6.415 -13.459 1.00 88.38 192 LYS A C 1
ATOM 1528 O O . LYS A 1 192 ? -6.068 6.197 -13.270 1.00 88.38 192 LYS A O 1
ATOM 1533 N N . PRO A 1 193 ? -8.153 5.458 -13.810 1.00 87.12 193 PRO A N 1
ATOM 1534 C CA . PRO A 1 193 ? -7.743 4.119 -14.224 1.00 87.12 193 PRO A CA 1
ATOM 1535 C C . PRO A 1 193 ? -6.789 4.176 -15.420 1.00 87.12 193 PRO A C 1
ATOM 1537 O O . PRO A 1 193 ? -6.882 5.098 -16.235 1.00 87.12 193 PRO A O 1
ATOM 1540 N N . MET A 1 194 ? -5.893 3.193 -15.529 1.00 85.31 194 MET A N 1
ATOM 1541 C CA . MET A 1 194 ? -5.115 3.011 -16.754 1.00 85.31 194 MET A CA 1
ATOM 1542 C C . MET A 1 194 ? -6.044 2.654 -17.925 1.00 85.31 194 MET A C 1
ATOM 1544 O O . MET A 1 194 ? -7.090 2.035 -17.698 1.00 85.31 194 MET A O 1
ATOM 1548 N N . PRO A 1 195 ? -5.694 3.056 -19.160 1.00 82.31 195 PRO A N 1
ATOM 1549 C CA . PRO A 1 195 ? -6.408 2.589 -20.341 1.00 82.31 195 PRO A CA 1
ATOM 1550 C C . PRO A 1 195 ? -6.396 1.057 -20.392 1.00 82.31 195 PRO A C 1
ATOM 1552 O O . PRO A 1 195 ? -5.475 0.413 -19.882 1.00 82.31 195 PRO A O 1
ATOM 1555 N N . ALA A 1 196 ? -7.443 0.479 -20.981 1.00 75.50 196 ALA A N 1
ATOM 1556 C CA . ALA A 1 196 ? -7.458 -0.950 -21.247 1.00 75.50 196 ALA A CA 1
ATOM 1557 C C . ALA A 1 196 ? -6.282 -1.302 -22.168 1.00 75.50 196 ALA A C 1
ATOM 1559 O O . ALA A 1 196 ? -5.909 -0.510 -23.032 1.00 75.50 196 ALA A O 1
ATOM 1560 N N . ILE A 1 197 ? -5.694 -2.477 -21.957 1.00 71.81 197 ILE A N 1
ATOM 1561 C CA . ILE A 1 197 ? -4.678 -2.999 -22.865 1.00 71.81 197 ILE A CA 1
ATOM 1562 C C . ILE A 1 197 ? -5.422 -3.404 -24.137 1.00 71.81 197 ILE A C 1
ATOM 1564 O O . ILE A 1 197 ? -6.231 -4.332 -24.089 1.00 71.81 197 ILE A O 1
ATOM 1568 N N . ASP A 1 198 ? -5.183 -2.693 -25.238 1.00 65.94 198 ASP A N 1
ATOM 1569 C CA . ASP A 1 198 ? -5.679 -3.102 -26.549 1.00 65.94 198 ASP A CA 1
ATOM 1570 C C . ASP A 1 198 ? -4.983 -4.423 -26.918 1.00 65.94 198 ASP A C 1
ATOM 1572 O O . ASP A 1 198 ? -3.768 -4.462 -27.125 1.00 65.94 198 ASP A O 1
ATOM 1576 N N . THR A 1 199 ? -5.745 -5.519 -26.883 1.00 53.69 199 THR A N 1
ATOM 1577 C CA . THR A 1 199 ? -5.300 -6.880 -27.238 1.00 53.69 199 THR A CA 1
ATOM 1578 C C . THR A 1 199 ? -5.325 -7.119 -28.733 1.00 53.69 199 THR A C 1
ATOM 1580 O O . THR A 1 199 ? -6.351 -6.736 -29.345 1.00 53.69 199 THR A O 1
#

pLDDT: mean 85.05, std 10.84, range [51.56, 96.94]

Secondary structure (DSSP, 8-state):
-GGG----TT--EEEE-TTSSEEEEEEEETTEEEEEEEES--SSHHHHHHHHHHHHHHTTSS-TT--PPPPP----BTTT-----EETTEE--GGGGT-B-TTT---HHHHHHHHHHHHHHHHHTTT---HHHHTHHHHHHHHHH-----S--GGGGS-HHHHHHHHHHHHT-HHHIIIIIIIIIIS-TTSPPPPP---